Protein AF-Q1II92-F1 (afdb_monomer)

Structure (mmCIF, N/CA/C/O backbone):
data_AF-Q1II92-F1
#
_entry.id   AF-Q1II92-F1
#
loop_
_atom_site.group_PDB
_atom_site.id
_atom_site.type_symbol
_atom_site.label_atom_id
_atom_site.label_alt_id
_atom_site.label_comp_id
_atom_site.label_asym_id
_atom_site.label_entity_id
_atom_site.label_seq_id
_atom_site.pdbx_PDB_ins_code
_atom_site.Cartn_x
_atom_site.Cartn_y
_atom_site.Cartn_z
_atom_site.occupancy
_atom_site.B_iso_or_equiv
_atom_site.auth_seq_id
_atom_site.auth_comp_id
_atom_site.auth_asym_id
_atom_site.auth_atom_id
_atom_site.pdbx_PDB_model_num
ATOM 1 N N . MET A 1 1 ? 17.535 -42.209 -78.674 1.00 42.16 1 MET A N 1
ATOM 2 C CA . MET A 1 1 ? 17.128 -40.981 -77.957 1.00 42.16 1 MET A CA 1
ATOM 3 C C . MET A 1 1 ? 16.482 -41.388 -76.640 1.00 42.16 1 MET A C 1
ATOM 5 O O . MET A 1 1 ? 15.430 -42.007 -76.671 1.00 42.16 1 MET A O 1
ATOM 9 N N . ARG A 1 2 ? 17.143 -41.147 -75.501 1.00 41.34 2 ARG A N 1
ATOM 10 C CA . ARG A 1 2 ? 16.598 -41.382 -74.152 1.00 41.34 2 ARG A CA 1
ATOM 11 C C . ARG A 1 2 ? 16.541 -40.024 -73.452 1.00 41.34 2 ARG A C 1
ATOM 13 O O . ARG A 1 2 ? 17.590 -39.421 -73.258 1.00 41.34 2 ARG A O 1
ATOM 20 N N . PHE A 1 3 ? 15.341 -39.542 -73.135 1.00 47.50 3 PHE A N 1
ATOM 21 C CA . PHE A 1 3 ? 15.140 -38.337 -72.329 1.00 47.50 3 PHE A CA 1
ATOM 22 C C . PHE A 1 3 ? 15.048 -38.737 -70.852 1.00 47.50 3 PHE A C 1
ATOM 24 O O . PHE A 1 3 ? 14.205 -39.547 -70.473 1.00 47.50 3 PHE A O 1
ATOM 31 N N . LEU A 1 4 ? 15.957 -38.195 -70.042 1.00 54.06 4 LEU A N 1
ATOM 32 C CA . LEU A 1 4 ? 15.960 -38.280 -68.583 1.00 54.06 4 LEU A CA 1
ATOM 33 C C . LEU A 1 4 ? 14.997 -37.222 -68.027 1.00 54.06 4 LEU A C 1
ATOM 35 O O . LEU A 1 4 ? 15.184 -36.032 -68.273 1.00 54.06 4 LEU A O 1
ATOM 39 N N . TYR A 1 5 ? 13.983 -37.653 -67.276 1.00 52.09 5 TYR A N 1
ATOM 40 C CA . TYR A 1 5 ? 13.122 -36.770 -66.488 1.00 52.09 5 TYR A CA 1
ATOM 41 C C . TYR A 1 5 ? 13.816 -36.443 -65.160 1.00 52.09 5 TYR A C 1
ATOM 43 O O . TYR A 1 5 ? 14.030 -37.326 -64.332 1.00 52.09 5 TYR A O 1
ATOM 51 N N . GLY A 1 6 ? 14.184 -35.174 -64.971 1.00 56.28 6 GLY A N 1
ATOM 52 C CA . GLY A 1 6 ? 14.685 -34.646 -63.703 1.00 56.28 6 GLY A CA 1
ATOM 53 C C . GLY A 1 6 ? 13.528 -34.297 -62.767 1.00 56.28 6 GLY A C 1
ATOM 54 O O . GLY A 1 6 ? 12.701 -33.447 -63.090 1.00 56.28 6 GLY A O 1
ATOM 55 N N . LEU A 1 7 ? 13.476 -34.959 -61.613 1.00 63.38 7 LEU A N 1
ATOM 56 C CA . LEU A 1 7 ? 12.533 -34.691 -60.529 1.00 63.38 7 LEU A CA 1
ATOM 57 C C . LEU A 1 7 ? 13.026 -33.470 -59.726 1.00 63.38 7 LEU A C 1
ATOM 59 O O . LEU A 1 7 ? 14.025 -33.561 -59.015 1.00 63.38 7 LEU A O 1
ATOM 63 N N . PHE A 1 8 ? 12.350 -32.326 -59.845 1.00 52.97 8 PHE A N 1
ATOM 64 C CA . PHE A 1 8 ? 12.603 -31.150 -59.005 1.00 52.97 8 PHE A CA 1
ATOM 65 C C . PHE A 1 8 ? 11.830 -31.285 -57.684 1.00 52.97 8 PHE A C 1
ATOM 67 O O . PHE A 1 8 ? 10.605 -31.175 -57.658 1.00 52.97 8 PHE A O 1
ATOM 74 N N . LEU A 1 9 ? 12.545 -31.523 -56.583 1.00 57.22 9 LEU A N 1
ATOM 75 C CA . LEU A 1 9 ? 12.009 -31.431 -55.223 1.00 57.22 9 LEU A CA 1
ATOM 76 C C . LEU A 1 9 ? 11.975 -29.958 -54.794 1.00 57.22 9 LEU A C 1
ATOM 78 O O . LEU A 1 9 ? 13.011 -29.359 -54.512 1.00 57.22 9 LEU A O 1
ATOM 82 N N . VAL A 1 10 ? 10.779 -29.374 -54.749 1.00 60.41 10 VAL A N 1
ATOM 83 C CA . VAL A 1 10 ? 10.540 -28.050 -54.162 1.00 60.41 10 VAL A CA 1
ATOM 84 C C . VAL A 1 10 ? 10.410 -28.222 -52.648 1.00 60.41 10 VAL A C 1
ATOM 86 O O . VAL A 1 10 ? 9.391 -28.704 -52.157 1.00 60.41 10 VAL A O 1
ATOM 89 N N . PHE A 1 11 ? 11.447 -27.844 -51.899 1.00 53.75 11 PHE A N 1
ATOM 90 C CA . PHE A 1 11 ? 11.365 -27.713 -50.445 1.00 53.75 11 PHE A CA 1
ATOM 91 C C . PHE A 1 11 ? 10.570 -26.449 -50.103 1.00 53.75 11 PHE A C 1
ATOM 93 O O . PHE A 1 11 ? 11.062 -25.331 -50.241 1.00 53.75 11 PHE A O 1
ATOM 100 N N . VAL A 1 12 ? 9.327 -26.626 -49.656 1.00 59.94 12 VAL A N 1
ATOM 101 C CA . VAL A 1 12 ? 8.532 -25.552 -49.055 1.00 59.94 12 VAL A CA 1
ATOM 102 C C . VAL A 1 12 ? 9.065 -25.330 -47.640 1.00 59.94 12 VAL A C 1
ATOM 104 O O . VAL A 1 12 ? 8.774 -26.101 -46.728 1.00 59.94 12 VAL A O 1
ATOM 107 N N . ALA A 1 13 ? 9.888 -24.297 -47.462 1.00 54.75 13 ALA A N 1
ATOM 108 C CA . ALA A 1 13 ? 10.298 -23.829 -46.144 1.00 54.75 13 ALA A CA 1
ATOM 109 C C . ALA A 1 13 ? 9.082 -23.194 -45.451 1.00 54.75 13 ALA A C 1
ATOM 111 O O . ALA A 1 13 ? 8.699 -22.064 -45.751 1.00 54.75 13 ALA A O 1
ATOM 112 N N . LEU A 1 14 ? 8.438 -23.945 -44.558 1.00 53.59 14 LEU A N 1
ATOM 113 C CA . LEU A 1 14 ? 7.412 -23.408 -43.669 1.00 53.59 14 LEU A CA 1
ATOM 114 C C . LEU A 1 14 ? 8.073 -22.403 -42.709 1.00 53.59 14 LEU A C 1
ATOM 116 O O . LEU A 1 14 ? 9.072 -22.758 -42.077 1.00 53.59 14 LEU A O 1
ATOM 120 N N . PRO A 1 15 ? 7.556 -21.167 -42.580 1.00 54.50 15 PRO A N 1
ATOM 121 C CA . PRO A 1 15 ? 8.061 -20.229 -41.591 1.00 54.50 15 PRO A CA 1
ATOM 122 C C . PRO A 1 15 ? 7.799 -20.807 -40.201 1.00 54.50 15 PRO A C 1
ATOM 124 O O . PRO A 1 15 ? 6.653 -21.015 -39.798 1.00 54.50 15 PRO A O 1
ATOM 127 N N . LEU A 1 16 ? 8.883 -21.093 -39.482 1.00 50.31 16 LEU A N 1
ATOM 128 C CA . LEU A 1 16 ? 8.845 -21.446 -38.074 1.00 50.31 16 LEU A CA 1
ATOM 129 C C . LEU A 1 16 ? 8.330 -20.207 -37.328 1.00 50.31 16 LEU A C 1
ATOM 131 O O . LEU A 1 16 ? 9.070 -19.249 -37.111 1.00 50.31 16 LEU A O 1
ATOM 135 N N . VAL A 1 17 ? 7.038 -20.184 -37.004 1.00 45.56 17 VAL A N 1
ATOM 136 C CA . VAL A 1 17 ? 6.479 -19.183 -36.094 1.00 45.56 17 VAL A CA 1
ATOM 137 C C . VAL A 1 17 ? 7.113 -19.466 -34.739 1.00 45.56 17 VAL A C 1
ATOM 139 O O . VAL A 1 17 ? 6.747 -20.430 -34.069 1.00 45.56 17 VAL A O 1
ATOM 142 N N . ALA A 1 18 ? 8.128 -18.681 -34.377 1.00 43.31 18 ALA A N 1
ATOM 143 C CA . ALA A 1 18 ? 8.714 -18.718 -33.050 1.00 43.31 18 ALA A CA 1
ATOM 144 C C . ALA A 1 18 ? 7.598 -18.381 -32.058 1.00 43.31 18 ALA A C 1
ATOM 146 O O . ALA A 1 18 ? 7.134 -17.244 -31.995 1.00 43.31 18 ALA A O 1
ATOM 147 N N . GLN A 1 19 ? 7.119 -19.390 -31.332 1.00 40.84 19 GLN A N 1
ATOM 148 C CA . GLN A 1 19 ? 6.305 -19.166 -30.150 1.00 40.84 19 GLN A CA 1
ATOM 149 C C . GLN A 1 19 ? 7.190 -18.406 -29.170 1.00 40.84 19 GLN A C 1
ATOM 151 O O . GLN A 1 19 ? 8.128 -18.968 -28.606 1.00 40.84 19 GLN A O 1
ATOM 156 N N . THR A 1 20 ? 6.932 -17.111 -29.014 1.00 43.06 20 THR A N 1
ATOM 157 C CA . THR A 1 20 ? 7.476 -16.312 -27.924 1.00 43.06 20 THR A CA 1
ATOM 158 C C . THR A 1 20 ? 6.892 -16.892 -26.643 1.00 43.06 20 THR A C 1
ATOM 160 O O . THR A 1 20 ? 5.795 -16.540 -26.221 1.00 43.06 20 THR A O 1
ATOM 163 N N . SER A 1 21 ? 7.590 -17.876 -26.078 1.00 46.75 21 SER A N 1
ATOM 164 C CA . SER A 1 21 ? 7.383 -18.320 -24.709 1.00 46.75 21 SER A CA 1
ATOM 165 C C . SER A 1 21 ? 7.529 -17.082 -23.836 1.00 46.75 21 SER A C 1
ATOM 167 O O . SER A 1 21 ? 8.638 -16.572 -23.688 1.00 46.75 21 SER A O 1
ATOM 169 N N . THR A 1 22 ? 6.423 -16.567 -23.308 1.00 62.62 22 THR A N 1
ATOM 170 C CA . THR A 1 22 ? 6.447 -15.518 -22.291 1.00 62.62 22 THR A CA 1
ATOM 171 C C . THR A 1 22 ? 7.158 -16.107 -21.083 1.00 62.62 22 THR A C 1
ATOM 173 O O . THR A 1 22 ? 6.609 -16.988 -20.423 1.00 62.62 22 THR A O 1
ATOM 176 N N . ALA A 1 23 ? 8.415 -15.723 -20.872 1.00 76.56 23 ALA A N 1
ATOM 177 C CA . ALA A 1 23 ? 9.198 -16.225 -19.758 1.00 76.56 23 ALA A CA 1
ATOM 178 C C . ALA A 1 23 ? 8.497 -15.877 -18.443 1.00 76.56 23 ALA A C 1
ATOM 180 O O . ALA A 1 23 ? 7.979 -14.774 -18.269 1.00 76.56 23 ALA A O 1
ATOM 181 N N . ASP A 1 24 ? 8.479 -16.827 -17.516 1.00 89.38 24 ASP A N 1
ATOM 182 C CA . ASP A 1 24 ? 7.844 -16.623 -16.221 1.00 89.38 24 ASP A CA 1
ATOM 183 C C . ASP A 1 24 ? 8.630 -15.602 -15.401 1.00 89.38 24 ASP A C 1
ATOM 185 O O . ASP A 1 24 ? 9.867 -15.600 -15.427 1.00 89.38 24 ASP A O 1
ATOM 189 N N . MET A 1 25 ? 7.920 -14.740 -14.670 1.00 93.38 25 MET A N 1
ATOM 190 C CA . MET A 1 25 ? 8.533 -13.803 -13.733 1.00 93.38 25 MET A CA 1
ATOM 191 C C . MET A 1 25 ? 9.361 -14.583 -12.705 1.00 93.38 25 MET A C 1
ATOM 193 O O . MET A 1 25 ? 8.929 -15.600 -12.185 1.00 93.38 25 MET A O 1
ATOM 197 N N . LEU A 1 26 ? 10.555 -14.095 -12.385 1.00 95.50 26 LEU A N 1
ATOM 198 C CA . LEU A 1 26 ? 11.333 -14.570 -11.243 1.00 95.50 26 LEU A CA 1
ATOM 199 C C . LEU A 1 26 ? 11.083 -13.664 -10.035 1.00 95.50 26 LEU A C 1
ATOM 201 O O . LEU A 1 26 ? 10.740 -14.127 -8.947 1.00 95.50 26 LEU A O 1
ATOM 205 N N . VAL A 1 27 ? 11.274 -12.360 -10.234 1.00 96.19 27 VAL A N 1
ATOM 206 C CA . VAL A 1 27 ? 11.123 -11.349 -9.190 1.00 96.19 27 VAL A CA 1
ATOM 207 C C . VAL A 1 27 ? 10.801 -9.991 -9.803 1.00 96.19 27 VAL A C 1
ATOM 209 O O . VAL A 1 27 ? 11.323 -9.633 -10.858 1.00 96.19 27 VAL A O 1
ATOM 212 N N . ARG A 1 28 ? 9.988 -9.208 -9.104 1.00 95.75 28 ARG A N 1
ATOM 213 C CA . ARG A 1 28 ? 9.752 -7.789 -9.361 1.00 95.75 28 ARG A CA 1
ATOM 214 C C . ARG A 1 28 ? 10.167 -7.002 -8.131 1.00 95.75 28 ARG A C 1
ATOM 216 O O . ARG A 1 28 ? 9.815 -7.371 -7.018 1.00 95.75 28 ARG A O 1
ATOM 223 N N . ILE A 1 29 ? 10.918 -5.926 -8.325 1.00 96.69 29 ILE A N 1
ATOM 224 C CA . ILE A 1 29 ? 11.346 -5.017 -7.263 1.00 96.69 29 ILE A CA 1
ATOM 225 C C . ILE A 1 29 ? 10.938 -3.610 -7.666 1.00 96.69 29 ILE A C 1
ATOM 227 O O . ILE A 1 29 ? 11.284 -3.144 -8.749 1.00 96.69 29 ILE A O 1
ATOM 231 N N . GLU A 1 30 ? 10.241 -2.918 -6.779 1.00 93.75 30 GLU A N 1
ATOM 232 C CA . GLU A 1 30 ? 9.874 -1.519 -6.923 1.00 93.75 30 GLU A CA 1
ATOM 233 C C . GLU A 1 30 ? 10.331 -0.744 -5.691 1.00 93.75 30 GLU A C 1
ATOM 235 O O . GLU A 1 30 ? 10.095 -1.145 -4.550 1.00 93.75 30 GLU A O 1
ATOM 240 N N . ARG A 1 31 ? 10.980 0.395 -5.928 1.00 92.69 31 ARG A N 1
ATOM 241 C CA . ARG A 1 31 ? 11.398 1.320 -4.885 1.00 92.69 31 ARG A CA 1
ATOM 242 C C . ARG A 1 31 ? 10.965 2.736 -5.231 1.00 92.69 31 ARG A C 1
ATOM 244 O O . ARG A 1 31 ? 11.304 3.260 -6.291 1.00 92.69 31 ARG A O 1
ATOM 251 N N . VAL A 1 32 ? 10.260 3.369 -4.306 1.00 85.00 32 VAL A N 1
ATOM 252 C CA . VAL A 1 32 ? 9.829 4.767 -4.384 1.00 85.00 32 VAL A CA 1
ATOM 253 C C . VAL A 1 32 ? 10.557 5.495 -3.275 1.00 85.00 32 VAL A C 1
ATOM 255 O O . VAL A 1 32 ? 10.360 5.122 -2.129 1.00 85.00 32 VAL A O 1
ATOM 258 N N . GLN A 1 33 ? 11.421 6.456 -3.603 1.00 78.94 33 GLN A N 1
ATOM 259 C CA . GLN A 1 33 ? 12.219 7.204 -2.611 1.00 78.94 33 GLN A CA 1
ATOM 260 C C . GLN A 1 33 ? 11.712 8.630 -2.398 1.00 78.94 33 GLN A C 1
ATOM 262 O O . GLN A 1 33 ? 11.994 9.271 -1.386 1.00 78.94 33 GLN A O 1
ATOM 267 N N . SER A 1 34 ? 10.993 9.148 -3.383 1.00 70.75 34 SER A N 1
ATOM 268 C CA . SER A 1 34 ? 10.247 10.387 -3.292 1.00 70.75 34 SER A CA 1
ATOM 269 C C . SER A 1 34 ? 9.074 10.301 -4.258 1.00 70.75 34 SER A C 1
ATOM 271 O O . SER A 1 34 ? 8.957 9.358 -5.045 1.00 70.75 34 SER A O 1
ATOM 273 N N . ALA A 1 35 ? 8.198 11.297 -4.221 1.00 58.47 35 ALA A N 1
ATOM 274 C CA . ALA A 1 35 ? 7.104 11.362 -5.176 1.00 58.47 35 ALA A CA 1
ATOM 275 C C . ALA A 1 35 ? 7.608 11.516 -6.635 1.00 58.47 35 ALA A C 1
ATOM 277 O O . ALA A 1 35 ? 6.939 11.066 -7.561 1.00 58.47 35 ALA A O 1
ATOM 278 N N . GLU A 1 36 ? 8.810 12.076 -6.824 1.00 64.88 36 GLU A N 1
ATOM 279 C CA . GLU A 1 36 ? 9.424 12.340 -8.133 1.00 64.88 36 GLU A CA 1
ATOM 280 C C . GLU A 1 36 ? 10.513 11.328 -8.525 1.00 64.88 36 GLU A C 1
ATOM 282 O O . GLU A 1 36 ? 11.054 11.426 -9.625 1.00 64.88 36 GLU A O 1
ATOM 287 N N . ASP A 1 37 ? 10.871 10.382 -7.652 1.00 76.44 37 ASP A N 1
ATOM 288 C CA . ASP A 1 37 ? 11.911 9.379 -7.910 1.00 76.44 37 ASP A CA 1
ATOM 289 C C . ASP A 1 37 ? 11.404 7.981 -7.552 1.00 76.44 37 ASP A C 1
ATOM 291 O O . ASP A 1 37 ? 11.287 7.597 -6.378 1.00 76.44 37 ASP A O 1
ATOM 295 N N . SER A 1 38 ? 11.097 7.214 -8.598 1.00 87.31 38 SER A N 1
ATOM 296 C CA . SER A 1 38 ? 10.714 5.814 -8.473 1.00 87.31 38 SER A CA 1
ATOM 297 C C . SER A 1 38 ? 11.399 4.953 -9.512 1.00 87.31 38 SER A C 1
ATOM 299 O O . SER A 1 38 ? 11.591 5.348 -10.662 1.00 87.31 38 SER A O 1
ATOM 301 N N . ARG A 1 39 ? 11.755 3.744 -9.096 1.00 95.12 39 ARG A N 1
ATOM 302 C CA . ARG A 1 39 ? 12.504 2.782 -9.892 1.00 95.12 39 ARG A CA 1
ATOM 303 C C . ARG A 1 39 ? 11.846 1.424 -9.744 1.00 95.12 39 ARG A C 1
ATOM 305 O O . ARG A 1 39 ? 11.539 1.027 -8.621 1.00 95.12 39 ARG A O 1
ATOM 312 N N . CYS A 1 40 ? 11.673 0.703 -10.839 1.00 96.44 40 CYS A N 1
ATOM 313 C CA . CYS A 1 40 ? 11.252 -0.688 -10.781 1.00 96.44 40 CYS A CA 1
ATOM 314 C C . CYS A 1 40 ? 12.044 -1.547 -11.762 1.00 96.44 40 CYS A C 1
ATOM 316 O O . CYS A 1 40 ? 12.586 -1.048 -12.748 1.00 96.44 40 CYS A O 1
ATOM 318 N N . ILE A 1 41 ? 12.118 -2.839 -11.464 1.00 97.62 41 ILE A N 1
ATOM 319 C CA . ILE A 1 41 ? 12.622 -3.867 -12.367 1.00 97.62 41 ILE A CA 1
ATOM 320 C C . ILE A 1 41 ? 11.804 -5.138 -12.182 1.00 97.62 41 ILE A C 1
ATOM 322 O O . ILE A 1 41 ? 11.511 -5.533 -11.055 1.00 97.62 41 ILE A O 1
ATOM 326 N N . VAL A 1 42 ? 11.473 -5.795 -13.284 1.00 96.56 42 VAL A N 1
ATOM 327 C CA . VAL A 1 42 ? 11.010 -7.179 -13.310 1.00 96.56 42 VAL A CA 1
ATOM 328 C C . VAL A 1 42 ? 12.058 -8.016 -14.031 1.00 96.56 42 VAL A C 1
ATOM 330 O O . VAL A 1 42 ? 12.536 -7.646 -15.103 1.00 96.56 42 VAL A O 1
ATOM 333 N N . VAL A 1 43 ? 12.458 -9.116 -13.404 1.00 96.94 43 VAL A N 1
ATOM 334 C CA . VAL A 1 43 ? 13.408 -10.092 -13.942 1.00 96.94 43 VAL A CA 1
ATOM 335 C C . VAL A 1 43 ? 12.658 -11.384 -14.189 1.00 96.94 43 VAL A C 1
ATOM 337 O O . VAL A 1 43 ? 11.906 -11.840 -13.324 1.00 96.94 43 VAL A O 1
ATOM 340 N N . TYR A 1 44 ? 12.894 -11.988 -15.343 1.00 95.75 44 TYR A N 1
ATOM 341 C CA . TYR A 1 44 ? 12.284 -13.240 -15.755 1.00 95.75 44 TYR A CA 1
ATOM 342 C C . TYR A 1 44 ? 13.239 -14.423 -15.555 1.00 95.75 44 TYR A C 1
ATOM 344 O O . TYR A 1 44 ? 14.458 -14.281 -15.414 1.00 95.75 44 TYR A O 1
ATOM 352 N N . SER A 1 45 ? 12.666 -15.622 -15.533 1.00 94.94 45 SER A N 1
ATOM 353 C CA . SER A 1 45 ? 13.363 -16.900 -15.343 1.00 94.94 45 SER A CA 1
ATOM 354 C C . SER A 1 45 ? 14.437 -17.186 -16.404 1.00 94.94 45 SER A C 1
ATOM 356 O O . SER A 1 45 ? 15.411 -17.894 -16.122 1.00 94.94 45 SER A O 1
ATOM 358 N N . ASP A 1 46 ? 14.316 -16.587 -17.587 1.00 94.19 46 ASP A N 1
ATOM 359 C CA . ASP A 1 46 ? 15.263 -16.683 -18.698 1.00 94.19 46 ASP A CA 1
ATOM 360 C C . ASP A 1 46 ? 16.365 -15.607 -18.667 1.00 94.19 46 ASP A C 1
ATOM 362 O O . ASP A 1 46 ? 17.115 -15.485 -19.633 1.00 94.19 46 ASP A O 1
ATOM 366 N N . SER A 1 47 ? 16.490 -14.850 -17.568 1.00 95.88 47 SER A N 1
ATOM 367 C CA . SER A 1 47 ? 17.405 -13.710 -17.369 1.00 95.88 47 SER A CA 1
ATOM 368 C C . SER A 1 47 ? 17.089 -12.441 -18.163 1.00 95.88 47 SER A C 1
ATOM 370 O O . SER A 1 47 ? 17.823 -11.453 -18.040 1.00 95.88 47 SER A O 1
ATOM 372 N N . SER A 1 48 ? 16.002 -12.417 -18.938 1.00 95.44 48 SER A N 1
ATOM 373 C CA . SER A 1 48 ? 15.491 -11.162 -19.482 1.00 95.44 48 SER A CA 1
ATOM 374 C C . SER A 1 48 ? 14.959 -10.260 -18.361 1.00 95.44 48 SER A C 1
ATOM 376 O O . SER A 1 48 ? 14.629 -10.718 -17.261 1.00 95.44 48 SER A O 1
ATOM 378 N N . TYR A 1 49 ? 14.924 -8.953 -18.606 1.00 96.06 49 TYR A N 1
ATOM 379 C CA . TYR A 1 49 ? 14.363 -7.988 -17.667 1.00 96.06 49 TYR A CA 1
ATOM 380 C C . TYR A 1 49 ? 13.711 -6.810 -18.383 1.00 96.06 49 TYR A C 1
ATOM 382 O O . TYR A 1 49 ? 14.086 -6.449 -19.502 1.00 96.06 49 TYR A O 1
ATOM 390 N N . HIS A 1 50 ? 12.784 -6.182 -17.668 1.00 95.06 50 HIS A N 1
ATOM 391 C CA . HIS A 1 50 ? 12.208 -4.884 -17.984 1.00 95.06 50 HIS A CA 1
ATOM 392 C C . HIS A 1 50 ? 12.389 -3.976 -16.766 1.00 95.06 50 HIS A C 1
ATOM 394 O O . HIS A 1 50 ? 12.100 -4.378 -15.639 1.00 95.06 50 HIS A O 1
ATOM 400 N N . ALA A 1 51 ? 12.906 -2.769 -16.968 1.00 97.00 51 ALA A N 1
ATOM 401 C CA . ALA A 1 51 ? 13.164 -1.810 -15.905 1.00 97.00 51 ALA A CA 1
ATOM 402 C C . ALA A 1 51 ? 12.669 -0.419 -16.279 1.00 97.00 51 ALA A C 1
ATOM 404 O O . ALA A 1 51 ? 12.814 0.030 -17.416 1.00 97.00 51 ALA A O 1
ATOM 405 N N . GLU A 1 52 ? 12.180 0.307 -15.283 1.00 96.31 52 GLU A N 1
ATOM 406 C CA . GLU A 1 52 ? 11.736 1.683 -15.441 1.00 96.31 52 GLU A CA 1
ATOM 407 C C . GLU A 1 52 ? 12.391 2.583 -14.408 1.00 96.31 52 GLU A C 1
ATOM 409 O O . GLU A 1 52 ? 12.564 2.232 -13.235 1.00 96.31 52 GLU A O 1
ATOM 414 N N . ARG A 1 53 ? 12.727 3.792 -14.849 1.00 95.75 53 ARG A N 1
ATOM 415 C CA . ARG A 1 53 ? 13.186 4.868 -13.983 1.00 95.75 53 ARG A CA 1
ATOM 416 C C . ARG A 1 53 ? 12.359 6.112 -14.244 1.00 95.75 53 ARG A C 1
ATOM 418 O O . ARG A 1 53 ? 12.445 6.704 -15.320 1.00 95.75 53 ARG A O 1
ATOM 425 N N . THR A 1 54 ? 11.614 6.532 -13.235 1.00 88.00 54 THR A N 1
ATOM 426 C CA . THR A 1 54 ? 10.877 7.791 -13.237 1.00 88.00 54 THR A CA 1
ATOM 427 C C . THR A 1 54 ? 11.698 8.857 -12.530 1.00 88.00 54 THR A C 1
ATOM 429 O O . THR A 1 54 ? 12.178 8.640 -11.419 1.00 88.00 54 THR A O 1
ATOM 432 N N . HIS A 1 55 ? 11.862 10.004 -13.184 1.00 84.44 55 HIS A N 1
ATOM 433 C CA . HIS A 1 55 ? 12.417 11.211 -12.585 1.00 84.44 55 HIS A CA 1
ATOM 434 C C . HIS A 1 55 ? 11.551 12.413 -12.978 1.00 84.44 55 HIS A C 1
ATOM 436 O O . HIS A 1 55 ? 11.479 12.778 -14.157 1.00 84.44 55 HIS A O 1
ATOM 442 N N . GLY A 1 56 ? 10.858 13.001 -12.002 1.00 78.38 56 GLY A N 1
ATOM 443 C CA . GLY A 1 56 ? 9.822 14.005 -12.243 1.00 78.38 56 GLY A CA 1
ATOM 444 C C . GLY A 1 56 ? 8.692 13.436 -13.107 1.00 78.38 56 GLY A C 1
ATOM 445 O O . GLY A 1 56 ? 8.121 12.395 -12.796 1.00 78.38 56 GLY A O 1
ATOM 446 N N . SER A 1 57 ? 8.387 14.093 -14.229 1.00 74.12 57 SER A N 1
ATOM 447 C CA . SER A 1 57 ? 7.347 13.658 -15.178 1.00 74.12 57 SER A CA 1
ATOM 448 C C . SER A 1 57 ? 7.833 12.681 -16.255 1.00 74.12 57 SER A C 1
ATOM 450 O O . SER A 1 57 ? 7.037 12.217 -17.073 1.00 74.12 57 SER A O 1
ATOM 452 N N . LYS A 1 58 ? 9.134 12.370 -16.297 1.00 82.88 58 LYS A N 1
ATOM 453 C CA . LYS A 1 58 ? 9.730 11.530 -17.340 1.00 82.88 58 LYS A CA 1
ATOM 454 C C . LYS A 1 58 ? 9.953 10.114 -16.826 1.00 82.88 58 LYS A C 1
ATOM 456 O O . LYS A 1 58 ? 10.570 9.934 -15.780 1.00 82.88 58 LYS A O 1
ATOM 461 N N . THR A 1 59 ? 9.533 9.123 -17.610 1.00 90.62 59 THR A N 1
ATOM 462 C CA . THR A 1 59 ? 9.865 7.712 -17.371 1.00 90.62 59 THR A CA 1
ATOM 463 C C . THR A 1 59 ? 10.732 7.185 -18.506 1.00 90.62 59 THR A C 1
ATOM 465 O O . THR A 1 59 ? 10.381 7.289 -19.683 1.00 90.62 59 THR A O 1
ATOM 468 N N . ASP A 1 60 ? 11.896 6.662 -18.144 1.00 95.12 60 ASP A N 1
ATOM 469 C CA . ASP A 1 60 ? 12.815 5.989 -19.049 1.00 95.12 60 ASP A CA 1
ATOM 470 C C . ASP A 1 60 ? 12.656 4.474 -18.862 1.00 95.12 60 ASP A C 1
ATOM 472 O O . ASP A 1 60 ? 12.726 3.984 -17.736 1.00 95.12 60 ASP A O 1
ATOM 476 N N . VAL A 1 61 ? 12.424 3.759 -19.965 1.00 95.62 61 VAL A N 1
ATOM 477 C CA . VAL A 1 61 ? 12.217 2.304 -19.997 1.00 95.62 61 VAL A CA 1
ATOM 478 C C . VAL A 1 61 ? 13.467 1.631 -20.552 1.00 95.62 61 VAL A C 1
ATOM 480 O O . VAL A 1 61 ? 14.082 2.139 -21.496 1.00 95.62 61 VAL A O 1
ATOM 483 N N . PHE A 1 62 ? 13.842 0.495 -19.979 1.00 97.00 62 PHE A N 1
ATOM 484 C CA . PHE A 1 62 ? 15.010 -0.292 -20.348 1.00 97.00 62 PHE A CA 1
ATOM 485 C C . PHE A 1 62 ? 14.640 -1.767 -20.414 1.00 97.00 62 PHE A C 1
ATOM 487 O O . PHE A 1 62 ? 13.939 -2.273 -19.542 1.00 97.00 62 PHE A O 1
ATOM 494 N N . GLU A 1 63 ? 15.137 -2.458 -21.431 1.00 94.62 63 GLU A N 1
ATOM 495 C CA . GLU A 1 63 ? 14.905 -3.889 -21.614 1.00 94.62 63 GLU A CA 1
ATOM 496 C C . GLU A 1 63 ? 16.199 -4.557 -22.061 1.00 94.62 63 GLU A C 1
ATOM 498 O O . GLU A 1 63 ? 17.038 -3.953 -22.738 1.00 94.62 63 GLU A O 1
ATOM 503 N N . GLY A 1 64 ? 16.373 -5.818 -21.685 1.00 94.00 64 GLY A N 1
ATOM 504 C CA . GLY A 1 64 ? 17.516 -6.598 -22.129 1.00 94.00 64 GLY A CA 1
ATOM 505 C C . GLY A 1 64 ? 17.654 -7.911 -21.385 1.00 94.00 64 GLY A C 1
ATOM 506 O O . GLY A 1 64 ? 16.693 -8.447 -20.843 1.00 94.00 64 GLY A O 1
ATOM 507 N N . THR A 1 65 ? 18.884 -8.414 -21.348 1.00 95.94 65 THR A N 1
ATOM 508 C CA . THR A 1 65 ? 19.240 -9.667 -20.679 1.00 95.94 65 THR A CA 1
ATOM 509 C C . THR A 1 65 ? 20.355 -9.406 -19.677 1.00 95.94 65 THR A C 1
ATOM 511 O O . THR A 1 65 ? 21.323 -8.695 -19.972 1.00 95.94 65 THR A O 1
ATOM 514 N N . LEU A 1 66 ? 20.213 -9.949 -18.472 1.00 95.94 66 LEU A N 1
ATOM 515 C CA . LEU A 1 66 ? 21.249 -9.917 -17.451 1.00 95.94 66 LEU A CA 1
ATOM 516 C C . LEU A 1 66 ? 22.301 -10.981 -17.771 1.00 95.94 66 LEU A C 1
ATOM 518 O O . LEU A 1 66 ? 21.976 -12.139 -18.018 1.00 95.94 66 LEU A O 1
ATOM 522 N N . ASP A 1 67 ? 23.578 -10.607 -17.735 1.00 96.12 67 ASP A N 1
ATOM 523 C CA . ASP A 1 67 ? 24.650 -11.603 -17.768 1.00 96.12 67 ASP A CA 1
ATOM 524 C C . ASP A 1 67 ? 24.611 -12.496 -16.517 1.00 96.12 67 ASP A C 1
ATOM 526 O O . ASP A 1 67 ? 23.995 -12.165 -15.501 1.00 96.12 67 ASP A O 1
ATOM 530 N N . SER A 1 68 ? 25.308 -13.633 -16.566 1.00 96.50 68 SER A N 1
ATOM 531 C CA . SER A 1 68 ? 25.312 -14.596 -15.460 1.00 96.50 68 SER A CA 1
ATOM 532 C C . SER A 1 68 ? 25.779 -13.994 -14.130 1.00 96.50 68 SER A C 1
ATOM 534 O O . SER A 1 68 ? 25.320 -14.449 -13.083 1.00 96.50 68 SER A O 1
ATOM 536 N N . ALA A 1 69 ? 26.672 -12.998 -14.147 1.00 95.88 69 ALA A N 1
ATOM 537 C CA . ALA A 1 69 ? 27.188 -12.373 -12.932 1.00 95.88 69 ALA A CA 1
ATOM 538 C C . ALA A 1 69 ? 26.135 -11.484 -12.255 1.00 95.88 69 ALA A C 1
ATOM 540 O O . ALA A 1 69 ? 26.115 -11.382 -11.031 1.00 95.88 6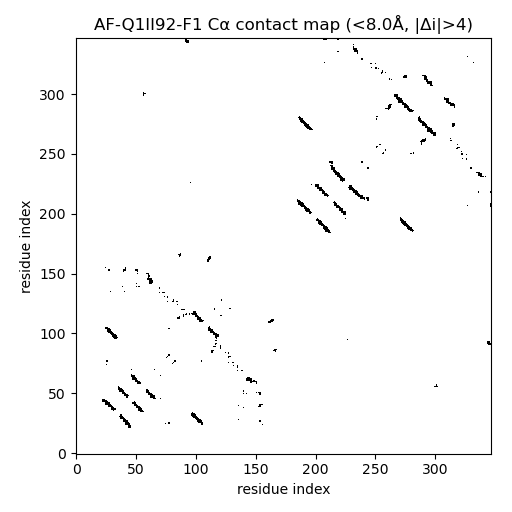9 ALA A O 1
ATOM 541 N N . ARG A 1 70 ? 25.233 -10.876 -13.035 1.00 95.56 70 ARG A N 1
ATOM 542 C CA . ARG A 1 70 ? 24.093 -10.105 -12.525 1.00 95.56 70 ARG A CA 1
ATOM 543 C C . ARG A 1 70 ? 22.857 -10.961 -12.271 1.00 95.56 70 ARG A C 1
ATOM 545 O O . ARG A 1 70 ? 22.117 -10.663 -11.342 1.00 95.56 70 ARG A O 1
ATOM 552 N N . TYR A 1 71 ? 22.627 -12.018 -13.043 1.00 97.56 71 TYR A N 1
ATOM 553 C CA . TYR A 1 71 ? 21.438 -12.860 -12.897 1.00 97.56 71 TYR A CA 1
ATOM 554 C C . TYR A 1 71 ? 21.533 -13.852 -11.728 1.00 97.56 71 TYR A C 1
ATOM 556 O O . TYR A 1 71 ? 20.565 -14.021 -10.986 1.00 97.56 71 TYR A O 1
ATOM 564 N N . ALA A 1 72 ? 22.690 -14.491 -11.520 1.00 97.31 72 ALA A N 1
ATOM 565 C CA . ALA A 1 72 ? 22.837 -15.499 -10.466 1.00 97.31 72 ALA A CA 1
ATOM 566 C C . ALA A 1 72 ? 22.527 -14.960 -9.051 1.00 97.31 72 ALA A C 1
ATOM 568 O O . ALA A 1 72 ? 21.730 -15.594 -8.359 1.00 97.31 72 ALA A O 1
ATOM 569 N N . PRO A 1 73 ? 23.021 -13.771 -8.635 1.00 96.75 73 PRO A N 1
ATOM 570 C CA . PRO A 1 73 ? 22.726 -13.243 -7.305 1.00 96.75 73 PRO A CA 1
ATOM 571 C C . PRO A 1 73 ? 21.230 -13.069 -7.040 1.00 96.75 73 PRO A C 1
ATOM 573 O O . PRO A 1 73 ? 20.743 -13.466 -5.985 1.00 96.75 73 PRO A O 1
ATOM 576 N N . ILE A 1 74 ? 20.478 -12.508 -7.992 1.00 97.12 74 ILE A N 1
ATOM 577 C CA . ILE A 1 74 ? 19.046 -12.271 -7.786 1.00 97.12 74 ILE A CA 1
ATOM 578 C C . ILE A 1 74 ? 18.243 -13.574 -7.784 1.00 97.12 74 ILE A C 1
ATOM 580 O O . ILE A 1 74 ? 17.307 -13.720 -6.998 1.00 97.12 74 ILE A O 1
ATOM 584 N N . LYS A 1 75 ? 18.656 -14.555 -8.593 1.00 97.31 75 LYS A N 1
ATOM 585 C CA . LYS A 1 75 ? 18.084 -15.902 -8.581 1.00 97.31 75 LYS A CA 1
ATOM 586 C C . LYS A 1 75 ? 18.291 -16.599 -7.236 1.00 97.31 75 LYS A C 1
ATOM 588 O O . LYS A 1 75 ? 17.338 -17.159 -6.694 1.00 97.31 75 LYS A O 1
ATOM 593 N N . ASP A 1 76 ? 19.489 -16.509 -6.665 1.00 96.56 76 ASP A N 1
ATOM 594 C CA . ASP A 1 76 ? 19.803 -17.105 -5.363 1.00 96.56 76 ASP A CA 1
ATOM 595 C C . ASP A 1 76 ? 19.048 -16.404 -4.221 1.00 96.56 76 ASP A C 1
ATOM 597 O O . ASP A 1 76 ? 18.475 -17.063 -3.345 1.00 96.56 76 ASP A O 1
ATOM 601 N N . LEU A 1 77 ? 18.964 -15.068 -4.263 1.00 95.38 77 LEU A N 1
ATOM 602 C CA . LEU A 1 77 ? 18.191 -14.267 -3.306 1.00 95.38 77 LEU A CA 1
ATOM 603 C C . LEU A 1 77 ? 16.700 -14.622 -3.338 1.00 95.38 77 LEU A C 1
ATOM 605 O O . LEU A 1 77 ? 16.086 -14.820 -2.283 1.00 95.38 77 LEU A O 1
ATOM 609 N N . ALA A 1 78 ? 16.134 -14.757 -4.541 1.00 94.31 78 ALA A N 1
ATOM 610 C CA . ALA A 1 78 ? 14.755 -15.177 -4.748 1.00 94.31 78 ALA A CA 1
ATOM 611 C C . ALA A 1 78 ? 14.503 -16.601 -4.233 1.00 94.31 78 ALA A C 1
ATOM 613 O O . ALA A 1 78 ? 13.451 -16.847 -3.641 1.00 94.31 78 ALA A O 1
ATOM 614 N N . ALA A 1 79 ? 15.446 -17.530 -4.416 1.00 94.12 79 ALA A N 1
ATOM 615 C CA . ALA A 1 79 ? 15.293 -18.930 -4.024 1.00 94.12 79 ALA A CA 1
ATOM 616 C C . ALA A 1 79 ? 15.444 -19.185 -2.511 1.00 94.12 79 ALA A C 1
ATOM 618 O O . ALA A 1 79 ? 14.845 -20.144 -2.005 1.00 94.12 79 ALA A O 1
ATOM 619 N N . GLY A 1 80 ? 16.229 -18.359 -1.808 1.00 92.94 80 GLY A N 1
ATOM 620 C CA . GLY A 1 80 ? 16.591 -18.553 -0.401 1.00 92.94 80 GLY A CA 1
ATOM 621 C C . GLY A 1 80 ? 16.170 -17.394 0.512 1.00 92.94 80 GLY A C 1
ATOM 622 O O . GLY A 1 80 ? 15.059 -17.443 1.042 1.00 92.94 80 GLY A O 1
ATOM 623 N N . PRO A 1 81 ? 17.025 -16.375 0.736 1.00 91.75 81 PRO A N 1
ATOM 624 C CA . PRO A 1 81 ? 16.822 -15.324 1.743 1.00 91.75 81 PRO A CA 1
ATOM 625 C C . PRO A 1 81 ? 15.438 -14.667 1.747 1.00 91.75 81 PRO A C 1
ATOM 627 O O . PRO A 1 81 ? 14.859 -14.480 2.816 1.00 91.75 81 PRO A O 1
ATOM 630 N N . LEU A 1 82 ? 14.862 -14.380 0.575 1.00 91.31 82 LEU A N 1
ATOM 631 C CA . LEU A 1 82 ? 13.549 -13.734 0.494 1.00 91.31 82 LEU A CA 1
ATOM 632 C C . LEU A 1 82 ? 12.397 -14.619 0.995 1.00 91.31 82 LEU A C 1
ATOM 634 O O . LEU A 1 82 ? 11.398 -14.087 1.468 1.00 91.31 82 LEU A O 1
ATOM 638 N N . LYS A 1 83 ? 12.530 -15.954 0.994 1.00 90.56 83 LYS A N 1
ATOM 639 C CA . LYS A 1 83 ? 11.508 -16.850 1.576 1.00 90.56 83 LYS A CA 1
ATOM 640 C C . LYS A 1 83 ? 11.341 -16.672 3.085 1.00 90.56 83 LYS A C 1
ATOM 642 O O . LYS A 1 83 ? 10.292 -17.004 3.623 1.00 90.56 83 LYS A O 1
ATOM 647 N N . GLN A 1 84 ? 12.374 -16.183 3.772 1.00 86.88 84 GLN A N 1
ATOM 648 C CA . GLN A 1 84 ? 12.353 -15.986 5.225 1.00 86.88 84 GLN A CA 1
ATOM 649 C C . GLN A 1 84 ? 11.702 -14.661 5.629 1.00 86.88 84 GLN A C 1
ATOM 651 O O . GLN A 1 84 ? 11.389 -14.462 6.800 1.00 86.88 84 GLN A O 1
ATOM 656 N N . VAL A 1 85 ? 11.493 -13.755 4.672 1.00 84.88 85 VAL A N 1
ATOM 657 C CA . VAL A 1 85 ? 10.820 -12.482 4.915 1.00 84.88 85 VAL A CA 1
ATOM 658 C C . VAL A 1 85 ? 9.314 -12.736 4.875 1.00 84.88 85 VAL A C 1
ATOM 660 O O . VAL A 1 85 ? 8.674 -12.645 3.827 1.00 84.88 85 VAL A O 1
ATOM 663 N N . GLN A 1 86 ? 8.758 -13.125 6.021 1.00 72.75 86 GLN A N 1
ATOM 664 C CA . GLN A 1 86 ? 7.314 -13.224 6.204 1.00 72.75 86 GLN A CA 1
ATOM 665 C C . GLN A 1 86 ? 6.755 -11.887 6.689 1.00 72.75 86 GLN A C 1
ATOM 667 O O . GLN A 1 86 ? 7.383 -11.180 7.481 1.00 72.75 86 GLN A O 1
ATOM 672 N N . HIS A 1 87 ? 5.583 -11.542 6.163 1.00 59.84 87 HIS A N 1
ATOM 673 C CA . HIS A 1 87 ? 4.870 -10.280 6.358 1.00 59.84 87 HIS A CA 1
ATOM 674 C C . HIS A 1 87 ? 4.258 -10.174 7.767 1.00 59.84 87 HIS A C 1
ATOM 676 O O . HIS A 1 87 ? 3.068 -9.933 7.905 1.00 59.84 87 HIS A O 1
ATOM 682 N N . GLU A 1 88 ? 5.031 -10.413 8.826 1.00 48.09 88 GLU A N 1
ATOM 683 C CA . GLU A 1 88 ? 4.485 -10.428 10.191 1.00 48.09 88 GLU A CA 1
ATOM 684 C C . GLU A 1 88 ? 4.629 -9.091 10.927 1.00 48.09 88 GLU A C 1
ATOM 686 O O . GLU A 1 88 ? 3.983 -8.904 11.948 1.00 48.09 88 GLU A O 1
ATOM 691 N N . HIS A 1 89 ? 5.378 -8.107 10.417 1.00 43.16 89 HIS A N 1
ATOM 692 C CA . HIS A 1 89 ? 5.587 -6.849 11.149 1.00 43.16 89 HIS A CA 1
ATOM 693 C C . HIS A 1 89 ? 5.765 -5.622 10.244 1.00 43.16 89 HIS A C 1
ATOM 695 O O . HIS A 1 89 ? 6.801 -4.960 10.286 1.00 43.16 89 HIS A O 1
ATOM 701 N N . ILE A 1 90 ? 4.752 -5.272 9.447 1.00 46.59 90 ILE A N 1
ATOM 702 C CA . ILE A 1 90 ? 4.660 -3.904 8.917 1.00 46.59 90 ILE A CA 1
ATOM 703 C C . ILE A 1 90 ? 3.796 -3.110 9.888 1.00 46.59 90 ILE A C 1
ATOM 705 O O . ILE A 1 90 ? 2.571 -3.143 9.807 1.00 46.59 90 ILE A O 1
ATOM 709 N N . SER A 1 91 ? 4.427 -2.413 10.832 1.00 42.16 91 SER A N 1
ATOM 710 C CA . SER A 1 91 ? 3.716 -1.373 11.577 1.00 42.16 91 SER A CA 1
ATOM 711 C C . SER A 1 91 ? 3.209 -0.335 10.580 1.00 42.16 91 SER A C 1
ATOM 713 O O . SER A 1 91 ? 3.962 0.072 9.692 1.00 42.16 91 SER A O 1
ATOM 715 N N . ALA A 1 92 ? 1.953 0.086 10.722 1.00 40.62 92 ALA A N 1
ATOM 716 C CA . ALA A 1 92 ? 1.313 1.133 9.931 1.00 40.62 92 ALA A CA 1
ATOM 717 C C . ALA A 1 92 ? 1.908 2.521 10.256 1.00 40.62 92 ALA A C 1
ATOM 719 O O . ALA A 1 92 ? 1.185 3.472 10.572 1.00 40.62 92 ALA A O 1
ATOM 720 N N . ARG A 1 93 ? 3.247 2.633 10.228 1.00 42.81 93 ARG A N 1
ATOM 721 C CA . ARG A 1 93 ? 3.943 3.842 10.641 1.00 42.81 93 ARG A CA 1
ATOM 722 C C . ARG A 1 93 ? 3.675 4.963 9.669 1.00 42.81 93 ARG A C 1
ATOM 724 O O . ARG A 1 93 ? 3.716 4.771 8.453 1.00 42.81 93 ARG A O 1
ATOM 731 N N . TYR A 1 94 ? 3.472 6.151 10.221 1.00 38.41 94 TYR A N 1
ATOM 732 C CA . TYR A 1 94 ? 3.563 7.384 9.462 1.00 38.41 94 TYR A CA 1
ATOM 733 C C . TYR A 1 94 ? 4.933 7.465 8.768 1.00 38.41 94 TYR A C 1
ATOM 735 O O . TYR A 1 94 ? 5.973 7.156 9.352 1.00 38.41 94 TYR A O 1
ATOM 743 N N . VAL A 1 95 ? 4.920 7.808 7.483 1.00 47.72 95 VAL A N 1
ATOM 744 C CA . VAL A 1 95 ? 6.092 7.758 6.612 1.00 47.72 95 VAL A CA 1
ATOM 745 C C . VAL A 1 95 ? 6.620 9.182 6.436 1.00 47.72 95 VAL A C 1
ATOM 747 O O . VAL A 1 95 ? 6.160 9.902 5.556 1.00 47.72 95 VAL A O 1
ATOM 750 N N . ASP A 1 96 ? 7.597 9.585 7.256 1.00 42.09 96 ASP A N 1
ATOM 751 C CA . ASP A 1 96 ? 8.248 10.911 7.156 1.00 42.09 96 ASP A CA 1
ATOM 752 C C . ASP A 1 96 ? 8.930 11.134 5.791 1.00 42.09 96 ASP A C 1
ATOM 754 O O . ASP A 1 96 ? 9.088 12.259 5.321 1.00 42.09 96 ASP A O 1
ATOM 758 N N . SER A 1 97 ? 9.337 10.047 5.130 1.00 52.00 97 SER A N 1
ATOM 759 C CA . SER A 1 97 ? 9.878 10.041 3.772 1.00 52.00 97 SER A CA 1
ATOM 760 C C . SER A 1 97 ? 9.517 8.717 3.099 1.00 52.00 97 SER A C 1
ATOM 762 O O . SER A 1 97 ? 9.862 7.661 3.645 1.00 52.00 97 SER A O 1
ATOM 764 N N . PRO A 1 98 ? 8.807 8.730 1.952 1.00 64.50 98 PRO A N 1
ATOM 765 C CA . PRO A 1 98 ? 8.429 7.502 1.271 1.00 64.50 98 PRO A CA 1
ATOM 766 C C . PRO A 1 98 ? 9.682 6.841 0.704 1.00 64.50 98 PRO A C 1
ATOM 768 O O . PRO A 1 98 ? 10.134 7.219 -0.362 1.00 64.50 98 PRO A O 1
ATOM 771 N N . ASP A 1 99 ? 10.241 5.867 1.426 1.00 77.44 99 ASP A N 1
ATOM 772 C CA . ASP A 1 99 ? 11.178 4.860 0.903 1.00 77.44 99 ASP A CA 1
ATOM 773 C C . ASP A 1 99 ? 10.440 3.520 0.837 1.00 77.44 99 ASP A C 1
ATOM 775 O O . ASP A 1 99 ? 10.794 2.554 1.522 1.00 77.44 99 ASP A O 1
ATOM 779 N N . LEU A 1 100 ? 9.345 3.520 0.072 1.00 81.19 100 LEU A N 1
ATOM 780 C CA . LEU A 1 100 ? 8.511 2.345 -0.120 1.00 81.19 100 LEU A CA 1
ATOM 781 C C . LEU A 1 100 ? 9.292 1.331 -0.947 1.00 81.19 100 LEU A C 1
ATOM 783 O O . LEU A 1 100 ? 9.790 1.648 -2.027 1.00 81.19 100 LEU A O 1
ATOM 787 N N . LEU A 1 101 ? 9.371 0.109 -0.434 1.00 88.44 101 LEU A N 1
ATOM 788 C CA . LEU A 1 101 ? 9.969 -1.032 -1.111 1.00 88.44 101 LEU A CA 1
ATOM 789 C C . LEU A 1 101 ? 8.901 -2.105 -1.283 1.00 88.44 101 LEU A C 1
ATOM 791 O O . LEU A 1 101 ? 8.271 -2.511 -0.308 1.00 88.44 101 LEU A O 1
ATOM 795 N N . LEU A 1 102 ? 8.717 -2.569 -2.509 1.00 88.62 102 LEU A N 1
ATOM 796 C CA . LEU A 1 102 ? 7.847 -3.683 -2.850 1.00 88.62 102 LEU A CA 1
ATOM 797 C C . LEU A 1 102 ? 8.675 -4.719 -3.606 1.00 88.62 102 LEU A C 1
ATOM 799 O O . LEU A 1 102 ? 9.416 -4.375 -4.524 1.00 88.62 102 LEU A O 1
ATOM 803 N N . ILE A 1 103 ? 8.581 -5.977 -3.189 1.00 92.75 103 ILE A N 1
ATOM 804 C CA . ILE A 1 103 ? 9.227 -7.111 -3.839 1.00 92.75 103 ILE A CA 1
ATOM 805 C C . ILE A 1 103 ? 8.175 -8.201 -4.037 1.00 92.75 103 ILE A C 1
ATOM 807 O O . ILE A 1 103 ? 7.654 -8.729 -3.058 1.00 92.75 103 ILE A O 1
ATOM 811 N N . ASP A 1 104 ? 7.888 -8.553 -5.285 1.00 90.81 104 ASP A N 1
ATOM 812 C CA . ASP A 1 104 ? 7.072 -9.718 -5.625 1.00 90.81 104 ASP A CA 1
ATOM 813 C C . ASP A 1 104 ? 8.006 -10.837 -6.086 1.00 90.81 104 ASP A C 1
ATOM 815 O O . ASP A 1 104 ? 8.845 -10.618 -6.960 1.00 90.81 104 ASP A O 1
ATOM 819 N N . VAL A 1 105 ? 7.884 -12.035 -5.521 1.00 93.06 105 VAL A N 1
ATOM 820 C CA . VAL A 1 105 ? 8.693 -13.190 -5.930 1.00 93.06 105 VAL A CA 1
ATOM 821 C C . VAL A 1 105 ? 7.791 -14.322 -6.384 1.00 93.06 105 VAL A C 1
ATOM 823 O O . VAL A 1 105 ? 6.892 -14.725 -5.647 1.00 93.06 105 VAL A O 1
ATOM 826 N N . ASP A 1 106 ? 8.055 -14.856 -7.573 1.00 92.31 106 ASP A N 1
ATOM 827 C CA . ASP A 1 106 ? 7.328 -16.014 -8.084 1.00 92.31 106 ASP A CA 1
ATOM 828 C C . ASP A 1 106 ? 7.762 -17.287 -7.333 1.00 92.31 106 ASP A C 1
ATOM 830 O O . ASP A 1 106 ? 8.949 -17.518 -7.048 1.00 92.31 106 ASP A O 1
ATOM 834 N N . ARG A 1 107 ? 6.780 -18.100 -6.947 1.00 90.88 107 ARG A N 1
ATOM 835 C CA . ARG A 1 107 ? 6.952 -19.372 -6.233 1.00 90.88 107 ARG A CA 1
ATOM 836 C C . ARG A 1 107 ? 6.347 -20.548 -7.003 1.00 90.88 107 ARG A C 1
ATOM 838 O O . ARG A 1 107 ? 6.266 -21.645 -6.454 1.00 90.88 107 ARG A O 1
ATOM 845 N N . GLY A 1 108 ? 5.973 -20.343 -8.264 1.00 87.19 108 GLY A N 1
ATOM 846 C CA . GLY A 1 108 ? 5.276 -21.314 -9.100 1.00 87.19 108 GLY A CA 1
ATOM 847 C C . GLY A 1 108 ? 3.767 -21.189 -8.929 1.00 87.19 108 GLY A C 1
ATOM 848 O O . GLY A 1 108 ? 3.094 -20.656 -9.808 1.00 87.19 108 GLY A O 1
ATOM 849 N N . ASP A 1 109 ? 3.249 -21.653 -7.790 1.00 80.38 109 ASP A N 1
ATOM 850 C CA . ASP A 1 109 ? 1.801 -21.697 -7.528 1.00 80.38 109 ASP A CA 1
ATOM 851 C C . ASP A 1 109 ? 1.238 -20.377 -6.965 1.00 80.38 109 ASP A C 1
ATOM 853 O O . ASP A 1 109 ? 0.034 -20.115 -7.059 1.00 80.38 109 ASP A O 1
ATOM 857 N N . ASP A 1 110 ? 2.091 -19.542 -6.362 1.00 82.88 110 ASP A N 1
ATOM 858 C CA . ASP A 1 110 ? 1.728 -18.239 -5.805 1.00 82.88 110 ASP A CA 1
ATOM 859 C C . ASP A 1 110 ? 2.826 -17.174 -5.988 1.00 82.88 110 ASP A C 1
ATOM 861 O O . ASP A 1 110 ? 3.933 -17.436 -6.464 1.00 82.88 110 ASP A O 1
ATOM 865 N N . ILE A 1 111 ? 2.478 -15.930 -5.647 1.00 83.88 111 ILE A N 1
ATOM 866 C CA . ILE A 1 111 ? 3.396 -14.789 -5.630 1.00 83.88 111 ILE A CA 1
ATOM 867 C C . ILE A 1 111 ? 3.579 -14.360 -4.175 1.00 83.88 111 ILE A C 1
ATOM 869 O O . ILE A 1 111 ? 2.631 -13.934 -3.516 1.00 83.88 111 ILE A O 1
ATOM 873 N N . GLN A 1 112 ? 4.812 -14.428 -3.678 1.00 87.00 112 GLN A N 1
ATOM 874 C CA . GLN A 1 112 ? 5.161 -13.884 -2.370 1.00 87.00 112 GLN A CA 1
ATOM 875 C C . GLN A 1 112 ? 5.345 -12.369 -2.489 1.00 87.00 112 GLN A C 1
ATOM 877 O O . GLN A 1 112 ? 6.310 -11.918 -3.104 1.00 87.00 112 GLN A O 1
ATOM 882 N N . GLN A 1 113 ? 4.462 -11.593 -1.861 1.00 85.38 113 GLN A N 1
ATOM 883 C CA . GLN A 1 113 ? 4.572 -10.133 -1.811 1.00 85.38 113 GLN A CA 1
ATOM 884 C C . GLN A 1 113 ? 5.222 -9.672 -0.505 1.00 85.38 113 GLN A C 1
ATOM 886 O O . GLN A 1 113 ? 4.738 -9.952 0.592 1.00 85.38 113 GLN A O 1
ATOM 891 N N . ILE A 1 114 ? 6.312 -8.923 -0.621 1.00 87.06 114 ILE A N 1
ATOM 892 C CA . ILE A 1 114 ? 7.046 -8.323 0.490 1.00 87.06 114 ILE A CA 1
ATOM 893 C C . ILE A 1 114 ? 6.955 -6.810 0.323 1.00 87.06 114 ILE A C 1
ATOM 895 O O . ILE A 1 114 ? 7.337 -6.269 -0.712 1.00 87.06 114 ILE A O 1
ATOM 899 N N . ARG A 1 115 ? 6.464 -6.110 1.342 1.00 83.12 115 ARG A N 1
ATOM 900 C CA . ARG A 1 115 ? 6.275 -4.659 1.305 1.00 83.12 115 ARG A CA 1
ATOM 901 C C . ARG A 1 115 ? 6.927 -4.031 2.526 1.00 83.12 115 ARG A C 1
ATOM 903 O O . ARG A 1 115 ? 6.897 -4.606 3.602 1.00 83.12 115 ARG A O 1
ATOM 910 N N . PHE A 1 116 ? 7.486 -2.845 2.362 1.00 81.50 116 PHE A N 1
ATOM 911 C CA . PHE A 1 116 ? 7.927 -1.991 3.457 1.00 81.50 116 PHE A CA 1
ATOM 912 C C . PHE A 1 116 ? 7.489 -0.569 3.143 1.00 81.50 116 PHE A C 1
ATOM 914 O O . PHE A 1 116 ? 7.714 -0.089 2.030 1.00 81.50 116 PHE A O 1
ATOM 921 N N . ALA A 1 117 ? 6.835 0.091 4.097 1.00 72.81 117 ALA A N 1
ATOM 922 C CA . ALA A 1 117 ? 6.348 1.454 3.908 1.00 72.81 117 ALA A CA 1
ATOM 923 C C . ALA A 1 117 ? 7.484 2.478 4.035 1.00 72.81 117 ALA A C 1
ATOM 925 O O . ALA A 1 117 ? 7.457 3.522 3.384 1.00 72.81 117 ALA A O 1
ATOM 926 N N . ASN A 1 118 ? 8.491 2.165 4.854 1.00 73.31 118 ASN A N 1
ATOM 927 C CA . ASN A 1 118 ? 9.633 3.032 5.105 1.00 73.31 118 ASN A CA 1
ATOM 928 C C . ASN A 1 118 ? 10.936 2.235 5.333 1.00 73.31 118 ASN A C 1
ATOM 930 O O . ASN A 1 118 ? 10.971 1.004 5.401 1.00 73.31 118 ASN A O 1
ATOM 934 N N . LYS A 1 119 ? 12.050 2.964 5.482 1.00 83.62 119 LYS A N 1
ATOM 935 C CA . LYS A 1 119 ? 13.377 2.378 5.727 1.00 83.62 119 LYS A CA 1
ATOM 936 C C . LYS A 1 119 ? 13.522 1.709 7.097 1.00 83.62 119 LYS A C 1
ATOM 938 O O . LYS A 1 119 ? 14.323 0.781 7.206 1.00 83.62 119 LYS A O 1
ATOM 943 N N . ALA A 1 120 ? 12.834 2.192 8.129 1.00 81.38 120 ALA A N 1
ATOM 944 C CA . ALA A 1 120 ? 12.952 1.670 9.488 1.00 81.38 120 ALA A CA 1
ATOM 945 C C . ALA A 1 120 ? 12.375 0.252 9.600 1.00 81.38 120 ALA A C 1
ATOM 947 O O . ALA A 1 120 ? 13.019 -0.597 10.215 1.00 81.38 120 ALA A O 1
ATOM 948 N N . ASP A 1 121 ? 11.267 -0.023 8.908 1.00 79.62 121 ASP A N 1
ATOM 949 C CA . ASP A 1 121 ? 10.614 -1.341 8.873 1.00 79.62 121 ASP A CA 1
ATOM 950 C C . ASP A 1 121 ? 11.520 -2.438 8.279 1.00 79.62 121 ASP A C 1
ATOM 952 O O . ASP A 1 121 ? 11.354 -3.622 8.558 1.00 79.62 121 ASP A O 1
ATOM 956 N N . ARG A 1 122 ? 12.526 -2.056 7.479 1.00 87.00 122 ARG A N 1
ATOM 957 C CA . ARG A 1 122 ? 13.487 -2.989 6.864 1.00 87.00 122 ARG A CA 1
ATOM 958 C C . ARG A 1 122 ? 14.585 -3.448 7.820 1.00 87.00 122 ARG A C 1
ATOM 960 O O . ARG A 1 122 ? 15.231 -4.454 7.543 1.00 87.00 122 ARG A O 1
ATOM 967 N N . LYS A 1 123 ? 14.827 -2.731 8.927 1.00 87.94 123 LYS A N 1
ATOM 968 C CA . LYS A 1 123 ? 15.964 -2.993 9.834 1.00 87.94 123 LYS A CA 1
ATOM 969 C C . LYS A 1 123 ? 16.010 -4.434 10.367 1.00 87.94 123 LYS A C 1
ATOM 971 O O . LYS A 1 123 ? 17.100 -5.001 10.343 1.00 87.94 123 LYS A O 1
ATOM 976 N N . PRO A 1 124 ? 14.893 -5.057 10.794 1.00 88.19 124 PRO A N 1
ATOM 977 C CA . PRO A 1 124 ? 14.911 -6.447 11.262 1.00 88.19 124 PRO A CA 1
ATOM 978 C C . PRO A 1 124 ? 15.295 -7.461 10.175 1.00 88.19 124 PRO A C 1
ATOM 980 O O . PRO A 1 124 ? 15.726 -8.565 10.491 1.00 88.19 124 PRO A O 1
ATOM 983 N N . TYR A 1 125 ? 15.165 -7.077 8.904 1.00 90.69 125 TYR A N 1
ATOM 984 C CA . TYR A 1 125 ? 15.394 -7.921 7.732 1.00 90.69 125 TYR A CA 1
ATOM 985 C C . TYR A 1 125 ? 16.631 -7.490 6.930 1.00 90.69 125 TYR A C 1
ATOM 987 O O . TYR A 1 125 ? 16.779 -7.872 5.769 1.00 90.69 125 TYR A O 1
ATOM 995 N N . ALA A 1 126 ? 17.517 -6.672 7.512 1.00 91.88 126 ALA A N 1
ATOM 996 C CA . ALA A 1 126 ? 18.673 -6.108 6.810 1.00 91.88 126 ALA A CA 1
ATOM 997 C C . ALA A 1 126 ? 19.555 -7.198 6.176 1.00 91.88 126 ALA A C 1
ATOM 999 O O . ALA A 1 126 ? 19.938 -7.084 5.016 1.00 91.88 126 ALA A O 1
ATOM 1000 N N . THR A 1 127 ? 19.781 -8.311 6.880 1.00 92.38 127 THR A N 1
ATOM 1001 C CA . THR A 1 127 ? 20.565 -9.449 6.370 1.00 92.38 127 THR A CA 1
ATOM 1002 C C . THR A 1 127 ? 19.988 -10.034 5.075 1.00 92.38 127 THR A C 1
ATOM 1004 O O . THR A 1 127 ? 20.744 -10.454 4.202 1.00 92.38 127 THR A O 1
ATOM 1007 N N . GLN A 1 128 ? 18.659 -10.062 4.931 1.00 92.88 128 GLN A N 1
ATOM 1008 C CA . GLN A 1 128 ? 17.975 -10.573 3.743 1.00 92.88 128 GLN A CA 1
ATOM 1009 C C . GLN A 1 128 ? 17.826 -9.505 2.649 1.00 92.88 128 GLN A C 1
ATOM 1011 O O . GLN A 1 128 ? 17.912 -9.830 1.465 1.00 92.88 128 GLN A O 1
ATOM 1016 N N . LEU A 1 129 ? 17.586 -8.243 3.024 1.00 93.94 129 LEU A N 1
ATOM 1017 C CA . LEU A 1 129 ? 17.218 -7.171 2.094 1.00 93.94 129 LEU A CA 1
ATOM 1018 C C . LEU A 1 129 ? 18.398 -6.354 1.574 1.00 93.94 129 LEU A C 1
ATOM 1020 O O . LEU A 1 129 ? 18.338 -5.888 0.438 1.00 93.94 129 LEU A O 1
ATOM 1024 N N . ASP A 1 130 ? 19.462 -6.171 2.355 1.00 95.81 130 ASP A N 1
ATOM 1025 C CA . ASP A 1 130 ? 20.608 -5.363 1.930 1.00 95.81 130 ASP A CA 1
ATOM 1026 C C . ASP A 1 130 ? 21.250 -5.905 0.642 1.00 95.81 130 ASP A C 1
ATOM 1028 O O . ASP A 1 130 ? 21.485 -5.103 -0.266 1.00 95.81 130 ASP A O 1
ATOM 1032 N N . PRO A 1 131 ? 21.453 -7.229 0.467 1.00 96.88 131 PRO A N 1
ATOM 1033 C CA . PRO A 1 131 ? 21.946 -7.767 -0.800 1.00 96.88 131 PRO A CA 1
ATOM 1034 C C . PRO A 1 131 ? 21.008 -7.483 -1.982 1.00 96.88 131 PRO A C 1
ATOM 1036 O O . PRO A 1 131 ? 21.47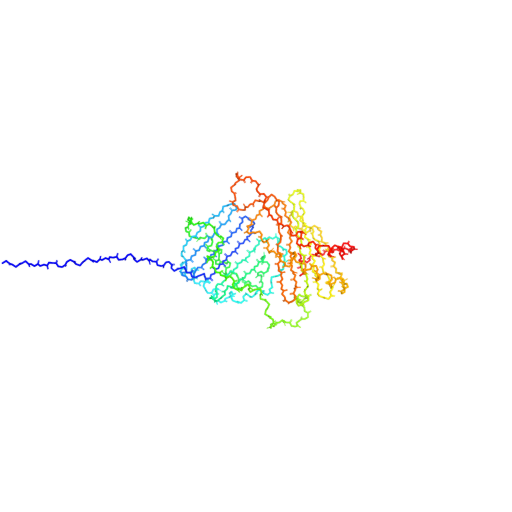3 -7.176 -3.079 1.00 96.88 131 PRO A O 1
ATOM 1039 N N . VAL A 1 132 ? 19.689 -7.538 -1.761 1.00 96.25 132 VAL A N 1
ATOM 1040 C CA . VAL A 1 132 ? 18.674 -7.253 -2.791 1.00 96.25 132 VAL A CA 1
ATOM 1041 C C . VAL A 1 132 ? 18.727 -5.784 -3.200 1.00 96.25 132 VAL A C 1
ATOM 1043 O O . VAL A 1 132 ? 18.746 -5.474 -4.389 1.00 96.25 132 VAL A O 1
ATOM 1046 N N . LEU A 1 133 ? 18.798 -4.876 -2.225 1.00 96.00 133 LEU A N 1
ATOM 1047 C CA . LEU A 1 133 ? 18.885 -3.437 -2.465 1.00 96.00 133 LEU A CA 1
ATOM 1048 C C . LEU A 1 133 ? 20.195 -3.052 -3.157 1.00 96.00 133 LEU A C 1
ATOM 1050 O O . LEU A 1 133 ? 20.171 -2.263 -4.098 1.00 96.00 133 LEU A O 1
ATOM 1054 N N . GLN A 1 134 ? 21.322 -3.637 -2.743 1.00 97.19 134 GLN A N 1
ATOM 1055 C CA . GLN A 1 134 ? 22.619 -3.426 -3.389 1.00 97.19 134 GLN A CA 1
ATOM 1056 C C . GLN A 1 134 ? 22.601 -3.892 -4.846 1.00 97.19 134 GLN A C 1
ATOM 1058 O O . GLN A 1 134 ? 23.033 -3.155 -5.735 1.00 97.19 134 GLN A O 1
ATOM 1063 N N . TRP A 1 135 ? 22.068 -5.089 -5.098 1.00 97.44 135 TRP A N 1
ATOM 1064 C CA . TRP A 1 135 ? 21.911 -5.621 -6.448 1.00 97.44 135 TRP A CA 1
ATOM 1065 C C . TRP A 1 135 ? 21.006 -4.729 -7.309 1.00 97.44 135 TRP A C 1
ATOM 1067 O O . TRP A 1 135 ? 21.358 -4.392 -8.444 1.00 97.44 135 TRP A O 1
ATOM 1077 N N . PHE A 1 136 ? 19.868 -4.302 -6.758 1.00 97.38 136 PHE A N 1
ATOM 1078 C CA . PHE A 1 136 ? 18.905 -3.442 -7.438 1.00 97.38 136 PHE A CA 1
ATOM 1079 C C . PHE A 1 136 ? 19.518 -2.083 -7.788 1.00 97.38 136 PHE A C 1
ATOM 1081 O O . PHE A 1 136 ? 19.460 -1.655 -8.940 1.00 97.38 136 PHE A O 1
ATOM 1088 N N . ASP A 1 137 ? 20.172 -1.421 -6.830 1.00 96.38 137 ASP A N 1
ATOM 1089 C CA . ASP A 1 137 ? 20.808 -0.122 -7.046 1.00 96.38 137 ASP A CA 1
ATOM 1090 C C . ASP A 1 137 ? 21.957 -0.212 -8.066 1.00 96.38 137 ASP A C 1
ATOM 1092 O O . ASP A 1 137 ? 22.074 0.658 -8.933 1.00 96.38 137 ASP A O 1
ATOM 1096 N N . ALA A 1 138 ? 22.769 -1.275 -8.022 1.00 96.38 138 ALA A N 1
ATOM 1097 C CA . ALA A 1 138 ? 23.828 -1.510 -9.003 1.00 96.38 138 ALA A CA 1
ATOM 1098 C C . ALA A 1 138 ? 23.266 -1.719 -10.418 1.00 96.38 138 ALA A C 1
ATOM 1100 O O . ALA A 1 138 ? 23.756 -1.112 -11.374 1.00 96.38 138 ALA A O 1
ATOM 1101 N N . THR A 1 139 ? 22.203 -2.517 -10.545 1.00 95.75 139 THR A N 1
ATOM 1102 C CA . THR A 1 139 ? 21.543 -2.794 -11.828 1.00 95.75 139 THR A CA 1
ATOM 1103 C C . THR A 1 139 ? 20.889 -1.534 -12.394 1.00 95.75 139 THR A C 1
ATOM 1105 O O . THR A 1 139 ? 21.115 -1.188 -13.551 1.00 95.75 139 THR A O 1
ATOM 1108 N N . MET A 1 140 ? 20.174 -0.768 -11.567 1.00 95.44 140 MET A N 1
ATOM 1109 C CA . MET A 1 140 ? 19.509 0.474 -11.984 1.00 95.44 140 MET A CA 1
ATOM 1110 C C . MET A 1 140 ? 20.475 1.631 -12.267 1.00 95.44 140 MET A C 1
ATOM 1112 O O . MET A 1 140 ? 20.096 2.605 -12.921 1.00 95.44 140 MET A O 1
ATOM 1116 N N . LYS A 1 141 ? 21.728 1.553 -11.803 1.00 95.00 141 LYS A N 1
ATOM 1117 C CA . LYS A 1 141 ? 22.782 2.506 -12.179 1.00 95.00 141 LYS A CA 1
ATOM 1118 C C . LYS A 1 141 ? 23.253 2.296 -13.622 1.00 95.00 141 LYS A C 1
ATOM 1120 O O . LYS A 1 141 ? 23.724 3.249 -14.241 1.00 95.00 141 LYS A O 1
ATOM 1125 N N . GLN A 1 142 ? 23.133 1.075 -14.148 1.00 91.69 142 GLN A N 1
ATOM 1126 C CA . GLN A 1 142 ? 23.545 0.695 -15.503 1.00 91.69 142 GLN A CA 1
ATOM 1127 C C . GLN A 1 142 ? 22.521 -0.267 -16.152 1.00 91.69 142 GLN A C 1
ATOM 1129 O O . GLN A 1 142 ? 22.866 -1.407 -16.473 1.00 91.69 142 GLN A O 1
ATOM 1134 N N . PRO A 1 143 ? 21.265 0.173 -16.377 1.00 85.19 143 PRO A N 1
ATOM 1135 C CA . PRO A 1 143 ? 20.147 -0.686 -16.785 1.00 85.19 143 PRO A CA 1
ATOM 1136 C C . PRO A 1 143 ? 20.170 -1.062 -18.278 1.00 85.19 143 PRO A C 1
ATOM 1138 O O . PRO A 1 143 ? 19.134 -1.338 -18.856 1.00 85.19 143 PRO A O 1
ATOM 1141 N N . GLY A 1 144 ? 21.331 -1.045 -18.940 1.00 89.69 144 GLY A N 1
ATOM 1142 C CA . GLY A 1 144 ? 21.445 -1.347 -20.369 1.00 89.69 144 GLY A CA 1
ATOM 1143 C C . GLY A 1 144 ? 20.934 -0.237 -21.297 1.00 89.69 144 GLY A C 1
ATOM 1144 O O . GLY A 1 144 ? 20.985 0.951 -20.970 1.00 89.69 144 GLY A O 1
ATOM 1145 N N . ALA A 1 145 ? 20.517 -0.628 -22.504 1.00 92.12 145 ALA A N 1
ATOM 1146 C CA . ALA A 1 145 ? 20.034 0.296 -23.525 1.00 92.12 145 ALA A CA 1
ATOM 1147 C C . ALA A 1 145 ? 18.576 0.698 -23.260 1.00 92.12 145 ALA A C 1
ATOM 1149 O O . ALA A 1 145 ? 17.751 -0.108 -22.835 1.00 92.12 145 ALA A O 1
ATOM 1150 N N . ARG A 1 146 ? 18.253 1.961 -23.545 1.00 94.56 146 ARG A N 1
ATOM 1151 C CA . ARG A 1 146 ? 16.882 2.470 -23.466 1.00 94.56 146 ARG A CA 1
ATOM 1152 C C . ARG A 1 146 ? 15.999 1.761 -24.500 1.00 94.56 146 ARG A C 1
ATOM 1154 O O . ARG A 1 146 ? 16.375 1.691 -25.668 1.00 94.56 146 ARG A O 1
ATOM 1161 N N . SER A 1 147 ? 14.823 1.308 -24.078 1.00 94.06 147 SER A N 1
ATOM 1162 C CA . SER A 1 147 ? 13.798 0.710 -24.937 1.00 94.06 147 SER A CA 1
ATOM 1163 C C . SER A 1 147 ? 12.778 1.755 -25.412 1.00 94.06 147 SER A C 1
ATOM 1165 O O . SER A 1 147 ? 12.612 2.822 -24.812 1.00 94.06 147 SER A O 1
ATOM 1167 N N . ALA A 1 148 ? 12.098 1.444 -26.517 1.00 91.56 148 ALA A N 1
ATOM 1168 C CA . ALA A 1 148 ? 10.921 2.168 -27.001 1.00 91.56 148 ALA A CA 1
ATOM 1169 C C . ALA A 1 148 ? 9.603 1.603 -26.430 1.00 91.56 148 ALA A C 1
ATOM 1171 O O . ALA A 1 148 ? 8.529 2.106 -26.770 1.00 91.56 148 ALA A O 1
ATOM 1172 N N . ALA A 1 149 ? 9.679 0.561 -25.594 1.00 87.94 149 ALA A N 1
ATOM 1173 C CA . ALA A 1 149 ? 8.540 0.014 -24.874 1.00 87.94 149 ALA A CA 1
ATOM 1174 C C . ALA A 1 149 ? 7.839 1.087 -24.026 1.00 87.94 149 ALA A C 1
ATOM 1176 O O . ALA A 1 149 ? 8.425 2.096 -23.620 1.00 87.94 149 ALA A O 1
ATOM 1177 N N . LYS A 1 150 ? 6.543 0.874 -23.789 1.00 85.81 150 LYS A N 1
ATOM 1178 C CA . LYS A 1 150 ? 5.747 1.748 -22.926 1.00 85.81 150 LYS A CA 1
ATOM 1179 C C . LYS A 1 150 ? 6.036 1.408 -21.469 1.00 85.81 150 LYS A C 1
ATOM 1181 O O . LYS A 1 150 ? 6.230 0.245 -21.150 1.00 85.81 150 LYS A O 1
ATOM 1186 N N . ALA A 1 151 ? 6.017 2.425 -20.616 1.00 87.50 151 ALA A N 1
ATOM 1187 C CA . ALA A 1 151 ? 6.044 2.223 -19.177 1.00 87.50 151 ALA A CA 1
ATOM 1188 C C . ALA A 1 151 ? 4.717 1.597 -18.714 1.00 87.50 151 ALA A C 1
ATOM 1190 O O . ALA A 1 151 ? 3.641 2.102 -19.052 1.00 87.50 151 ALA A O 1
ATOM 1191 N N . ASP A 1 152 ? 4.808 0.527 -17.940 1.00 85.00 152 ASP A N 1
ATOM 1192 C CA . ASP A 1 152 ? 3.715 -0.218 -17.321 1.00 85.00 152 ASP A CA 1
ATOM 1193 C C . ASP A 1 152 ? 3.899 -0.396 -15.799 1.00 85.00 152 ASP A C 1
ATOM 1195 O O . ASP A 1 152 ? 3.099 -1.073 -15.152 1.00 85.00 152 ASP A O 1
ATOM 1199 N N . ARG A 1 153 ? 4.897 0.279 -15.205 1.00 82.38 153 ARG A N 1
ATOM 1200 C CA . ARG A 1 153 ? 5.324 0.171 -13.798 1.00 82.38 153 ARG A CA 1
ATOM 1201 C C . ARG A 1 153 ? 5.886 -1.205 -13.445 1.00 82.38 153 ARG A C 1
ATOM 1203 O O . ARG A 1 153 ? 5.740 -1.676 -12.304 1.00 82.38 153 ARG A O 1
ATOM 1210 N N . CYS A 1 154 ? 6.542 -1.831 -14.417 1.00 88.88 154 CYS A N 1
ATOM 1211 C CA . CYS A 1 154 ? 7.070 -3.183 -14.330 1.00 88.88 154 CYS A CA 1
ATOM 1212 C C . CYS A 1 154 ? 6.005 -4.183 -13.859 1.00 88.88 154 CYS A C 1
ATOM 1214 O O . CYS A 1 154 ? 6.301 -5.049 -13.031 1.00 88.88 154 CYS A O 1
ATOM 1216 N N . VAL A 1 155 ? 4.748 -4.010 -14.272 1.00 82.69 155 VAL A N 1
ATOM 1217 C CA . VAL A 1 155 ? 3.656 -4.909 -13.881 1.00 82.69 155 VAL A CA 1
ATOM 1218 C C . VAL A 1 155 ? 3.630 -6.060 -14.886 1.00 82.69 155 VAL A C 1
ATOM 1220 O O . VAL A 1 155 ? 3.314 -5.820 -16.048 1.00 82.69 155 VAL A O 1
ATOM 1223 N N . PRO A 1 156 ? 3.945 -7.306 -14.483 1.00 72.38 156 PRO A N 1
ATOM 1224 C CA . PRO A 1 156 ? 3.954 -8.425 -15.417 1.00 72.38 156 PRO A CA 1
ATOM 1225 C C . PRO A 1 156 ? 2.561 -8.635 -16.022 1.00 72.38 156 PRO A C 1
ATOM 1227 O O . PRO A 1 156 ? 1.538 -8.471 -15.347 1.00 72.38 156 PRO A O 1
ATOM 1230 N N . GLU A 1 157 ? 2.507 -9.024 -17.296 1.00 65.06 157 GLU A N 1
ATOM 1231 C CA . GLU A 1 157 ? 1.242 -9.285 -17.981 1.00 65.06 157 GLU A CA 1
ATOM 1232 C C . GLU A 1 157 ? 0.468 -10.420 -17.278 1.00 65.06 157 GLU A C 1
ATOM 1234 O O . GLU A 1 157 ? 0.885 -11.573 -17.256 1.00 65.06 157 GLU A O 1
ATOM 1239 N N . LYS A 1 158 ? -0.667 -10.052 -16.662 1.00 52.34 158 LYS A N 1
ATOM 1240 C CA . LYS A 1 158 ? -1.738 -10.902 -16.102 1.00 52.34 158 LYS A CA 1
ATOM 1241 C C . LYS A 1 158 ? -1.296 -12.267 -15.539 1.00 52.34 158 LYS A C 1
ATOM 1243 O O . LYS A 1 158 ? -1.550 -13.308 -16.143 1.00 52.34 158 LYS A O 1
ATOM 1248 N N . ARG A 1 159 ? -0.834 -12.278 -14.285 1.00 50.47 159 ARG A N 1
ATOM 1249 C CA . ARG A 1 159 ? -1.045 -13.421 -13.377 1.00 50.47 159 ARG A CA 1
ATOM 1250 C C . ARG A 1 159 ? -2.047 -13.033 -12.294 1.00 50.47 159 ARG A C 1
ATOM 1252 O O . ARG A 1 159 ? -1.974 -11.946 -11.726 1.00 50.47 159 ARG A O 1
ATOM 1259 N N . THR A 1 160 ? -3.010 -13.912 -12.034 1.00 40.88 160 THR A N 1
ATOM 1260 C CA . THR A 1 160 ? -3.934 -13.790 -10.904 1.00 40.88 160 THR A CA 1
ATOM 1261 C C . THR A 1 160 ? -3.109 -13.846 -9.620 1.00 40.88 160 THR A C 1
ATOM 1263 O O . THR A 1 160 ? -2.503 -14.875 -9.339 1.00 40.88 160 THR A O 1
ATOM 1266 N N . ILE A 1 161 ? -3.059 -12.757 -8.847 1.00 46.50 161 ILE A N 1
ATOM 1267 C CA . ILE A 1 161 ? -2.475 -12.762 -7.498 1.00 46.50 161 ILE A CA 1
ATOM 1268 C C . ILE A 1 161 ? -3.406 -13.614 -6.629 1.00 46.50 161 ILE A C 1
ATOM 1270 O O . ILE A 1 161 ? -4.421 -13.139 -6.130 1.00 46.50 161 ILE A O 1
ATOM 1274 N N . THR A 1 162 ? -3.115 -14.906 -6.514 1.00 35.94 162 THR A N 1
ATOM 1275 C CA . THR A 1 162 ? -3.961 -15.889 -5.817 1.00 35.94 162 THR A CA 1
ATOM 1276 C C . THR A 1 162 ? -3.797 -15.854 -4.302 1.00 35.94 162 THR A C 1
ATOM 1278 O O . THR A 1 162 ? -4.622 -16.422 -3.589 1.00 35.94 162 THR A O 1
ATOM 1281 N N . LYS A 1 163 ? -2.762 -15.178 -3.785 1.00 40.16 163 LYS A N 1
ATOM 1282 C CA . LYS A 1 163 ? -2.505 -15.094 -2.349 1.00 40.16 163 LYS A CA 1
ATOM 1283 C C . LYS A 1 163 ? -1.715 -13.835 -2.002 1.00 40.16 163 LYS A C 1
ATOM 1285 O O . LYS A 1 163 ? -0.498 -13.795 -2.136 1.00 40.16 163 LYS A O 1
ATOM 1290 N N . ILE A 1 164 ? -2.400 -12.810 -1.503 1.00 38.44 164 ILE A N 1
ATOM 1291 C CA . ILE A 1 164 ? -1.727 -11.801 -0.683 1.00 38.44 164 ILE A CA 1
ATOM 1292 C C . ILE A 1 164 ? -1.374 -12.535 0.608 1.00 38.44 164 ILE A C 1
ATOM 1294 O O . ILE A 1 164 ? -2.249 -12.803 1.431 1.00 38.44 164 ILE A O 1
ATOM 1298 N N . VAL A 1 165 ? -0.112 -12.926 0.781 1.00 36.88 165 VAL A N 1
ATOM 1299 C CA . VAL A 1 165 ? 0.384 -13.396 2.080 1.00 36.88 165 VAL A CA 1
ATOM 1300 C C . VAL A 1 165 ? 0.495 -12.171 2.992 1.00 36.88 165 VAL A C 1
ATOM 1302 O O . VAL A 1 165 ? 1.580 -11.706 3.317 1.00 36.88 165 VAL A O 1
ATOM 1305 N N . SER A 1 166 ? -0.654 -11.632 3.405 1.00 34.44 166 SER A N 1
ATOM 1306 C CA . SER A 1 166 ? -0.781 -10.989 4.708 1.00 34.44 166 SER A CA 1
ATOM 1307 C C . SER A 1 166 ? -0.747 -12.144 5.705 1.00 34.44 166 SER A C 1
ATOM 1309 O O . SER A 1 166 ? -1.755 -12.774 6.023 1.00 34.44 166 SER A O 1
ATOM 1311 N N . GLY A 1 167 ? 0.470 -12.586 6.010 1.00 31.45 167 GLY A N 1
ATOM 1312 C CA . GLY A 1 167 ? 0.710 -13.757 6.830 1.00 31.45 167 GLY A CA 1
ATOM 1313 C C . GLY A 1 167 ? 0.372 -13.443 8.276 1.00 31.45 167 GLY A C 1
ATOM 1314 O O . GLY A 1 167 ? 1.202 -12.897 8.987 1.00 31.45 167 GLY A O 1
ATOM 1315 N N . ILE A 1 168 ? -0.812 -13.849 8.724 1.00 31.70 168 ILE A N 1
ATOM 1316 C CA . ILE A 1 168 ? -0.939 -14.376 10.080 1.00 31.70 168 ILE A CA 1
ATOM 1317 C C . ILE A 1 168 ? -1.228 -15.867 9.933 1.00 31.70 168 ILE A C 1
ATOM 1319 O O . ILE A 1 168 ? -2.363 -16.254 9.644 1.00 31.70 168 ILE A O 1
ATOM 1323 N N . PRO A 1 169 ? -0.225 -16.738 10.110 1.00 33.56 169 PRO A N 1
ATOM 1324 C CA . PRO A 1 169 ? -0.478 -18.147 10.338 1.00 33.56 169 PRO A CA 1
ATOM 1325 C C . PRO A 1 169 ? -1.281 -18.287 11.640 1.00 33.56 169 PRO A C 1
ATOM 1327 O O . PRO A 1 169 ? -0.811 -17.942 12.722 1.00 33.56 169 PRO A O 1
ATOM 1330 N N . GLU A 1 170 ? -2.493 -18.839 11.568 1.00 38.91 170 GLU A N 1
ATOM 1331 C CA . GLU A 1 170 ? -3.363 -19.064 12.737 1.00 38.91 170 GLU A CA 1
ATOM 1332 C C . GLU A 1 170 ? -2.729 -19.987 13.808 1.00 38.91 170 GLU A C 1
ATOM 1334 O O . GLU A 1 170 ? -3.188 -20.059 14.949 1.00 38.91 170 GLU A O 1
ATOM 1339 N N . LYS A 1 171 ? -1.623 -20.665 13.479 1.00 36.06 171 LYS A N 1
ATOM 1340 C CA . LYS A 1 171 ? -0.914 -21.605 14.351 1.00 36.06 171 LYS A CA 1
ATOM 1341 C C . LYS A 1 171 ? 0.545 -21.209 14.558 1.00 36.06 171 LYS A C 1
ATOM 1343 O O . LYS A 1 171 ? 1.424 -21.854 14.006 1.00 36.06 171 LYS A O 1
ATOM 1348 N N . GLN A 1 172 ? 0.769 -20.177 15.369 1.00 34.81 172 GLN A N 1
ATOM 1349 C CA . GLN A 1 172 ? 1.878 -20.003 16.332 1.00 34.81 172 GLN A CA 1
ATOM 1350 C C . GLN A 1 172 ? 1.998 -18.512 16.676 1.00 34.81 172 GLN A C 1
ATOM 1352 O O . GLN A 1 172 ? 2.984 -17.853 16.377 1.00 34.81 172 GLN A O 1
ATOM 1357 N N . LEU A 1 173 ? 0.969 -17.966 17.326 1.00 36.34 173 LEU A N 1
ATOM 1358 C CA . LEU A 1 173 ? 1.117 -16.693 18.029 1.00 36.34 173 LEU A CA 1
ATOM 1359 C C . LEU A 1 173 ? 1.963 -16.950 19.287 1.00 36.34 173 LEU A C 1
ATOM 1361 O O . LEU A 1 173 ? 1.581 -17.814 20.084 1.00 36.34 173 LEU A O 1
ATOM 1365 N N . PRO A 1 174 ? 3.081 -16.235 19.500 1.00 31.14 174 PRO A N 1
ATOM 1366 C CA . PRO A 1 174 ? 3.787 -16.271 20.770 1.00 31.14 174 PRO A CA 1
ATOM 1367 C C . PRO A 1 174 ? 2.816 -15.820 21.864 1.00 31.14 174 PRO A C 1
ATOM 1369 O O . PRO A 1 174 ? 2.323 -14.697 21.838 1.00 31.14 174 PRO A O 1
ATOM 1372 N N . THR A 1 175 ? 2.538 -16.678 22.842 1.00 38.25 175 THR A N 1
ATOM 1373 C CA . THR A 1 175 ? 1.738 -16.355 24.039 1.00 38.25 175 THR A CA 1
ATOM 1374 C C . THR A 1 175 ? 2.520 -15.484 25.034 1.00 38.25 175 THR A C 1
ATOM 1376 O O . THR A 1 175 ? 2.387 -15.638 26.246 1.00 38.25 175 THR A O 1
ATOM 1379 N N . GLY A 1 176 ? 3.395 -14.610 24.533 1.00 34.28 176 GLY A N 1
ATOM 1380 C CA . GLY A 1 176 ? 4.163 -13.677 25.346 1.00 34.28 176 GLY A CA 1
ATOM 1381 C C . GLY A 1 176 ? 3.299 -12.478 25.761 1.00 34.28 176 GLY A C 1
ATOM 1382 O O . GLY A 1 176 ? 2.475 -12.028 24.967 1.00 34.28 176 GLY A O 1
ATOM 1383 N N . PRO A 1 177 ? 3.478 -11.927 26.970 1.00 34.53 177 PRO A N 1
ATOM 1384 C CA . PRO A 1 177 ? 2.637 -10.854 27.508 1.00 34.53 177 PRO A CA 1
ATOM 1385 C C . PRO A 1 177 ? 2.865 -9.451 26.894 1.00 34.53 177 PRO A C 1
ATOM 1387 O O . PRO A 1 177 ? 2.424 -8.470 27.483 1.00 34.53 177 PRO A O 1
ATOM 1390 N N . GLU A 1 178 ? 3.509 -9.312 25.728 1.00 35.19 178 GLU A N 1
ATOM 1391 C CA . GLU A 1 178 ? 3.970 -8.003 25.215 1.00 35.19 178 GLU A CA 1
ATOM 1392 C C . GLU A 1 178 ? 3.646 -7.710 23.735 1.00 35.19 178 GLU A C 1
ATOM 1394 O O . GLU A 1 178 ? 4.360 -6.952 23.085 1.00 35.19 178 GLU A O 1
ATOM 1399 N N . ASN A 1 179 ? 2.552 -8.245 23.175 1.00 35.69 179 ASN A N 1
ATOM 1400 C CA . ASN A 1 179 ? 2.030 -7.736 21.897 1.00 35.69 179 ASN A CA 1
ATOM 1401 C C . ASN A 1 179 ? 0.532 -7.374 22.006 1.00 35.69 179 ASN A C 1
ATOM 1403 O O . ASN A 1 179 ? -0.320 -8.260 21.945 1.00 35.69 179 ASN A O 1
ATOM 1407 N N . PRO A 1 180 ? 0.172 -6.088 22.190 1.00 38.09 180 PRO A N 1
ATOM 1408 C CA . PRO A 1 180 ? -1.215 -5.660 22.387 1.00 38.09 180 PRO A CA 1
ATOM 1409 C C . PRO A 1 180 ? -2.094 -5.720 21.117 1.00 38.09 180 PRO A C 1
ATOM 1411 O O . PRO A 1 180 ? -3.262 -5.327 21.186 1.00 38.09 180 PRO A O 1
ATOM 1414 N N . TYR A 1 181 ? -1.587 -6.225 19.983 1.00 40.97 181 TYR A N 1
ATOM 1415 C CA . TYR A 1 181 ? -2.244 -6.185 18.666 1.00 40.97 181 TYR A CA 1
ATOM 1416 C C . TYR A 1 181 ? -2.747 -7.545 18.173 1.00 40.97 181 TYR A C 1
ATOM 1418 O O . TYR A 1 181 ? -2.562 -7.943 17.023 1.00 40.97 181 TYR A O 1
ATOM 1426 N N . HIS A 1 182 ? -3.442 -8.281 19.037 1.00 46.56 182 HIS A N 1
ATOM 1427 C CA . HIS A 1 182 ? -4.216 -9.429 18.583 1.00 46.56 182 HIS A CA 1
ATOM 1428 C C . HIS A 1 182 ? -5.432 -8.951 17.770 1.00 46.56 182 HIS A C 1
ATOM 1430 O O . HIS A 1 182 ? -6.443 -8.536 18.340 1.00 46.56 182 HIS A O 1
ATOM 1436 N N . ILE A 1 183 ? -5.370 -9.096 16.439 1.00 52.22 183 ILE A N 1
ATOM 1437 C CA . ILE A 1 183 ? -6.497 -8.880 15.501 1.00 52.22 183 ILE A CA 1
ATOM 1438 C C . ILE A 1 183 ? -7.771 -9.619 15.948 1.00 52.22 183 ILE A C 1
ATOM 1440 O O . ILE A 1 183 ? -8.876 -9.177 15.654 1.00 52.22 183 ILE A O 1
ATOM 1444 N N . LYS A 1 184 ? -7.635 -10.683 16.754 1.00 55.22 184 LYS A N 1
ATOM 1445 C CA . LYS A 1 184 ? -8.750 -11.434 17.355 1.00 55.22 184 LYS A CA 1
ATOM 1446 C C . LYS A 1 184 ? -9.771 -10.563 18.100 1.00 55.22 184 LYS A C 1
ATOM 1448 O O . LYS A 1 184 ? -10.916 -10.981 18.229 1.00 55.22 184 LYS A O 1
ATOM 1453 N N . ASN A 1 185 ? -9.390 -9.362 18.540 1.00 74.50 185 ASN A N 1
ATOM 1454 C CA . ASN A 1 185 ? -10.294 -8.438 19.223 1.00 74.50 185 ASN A CA 1
ATOM 1455 C C . ASN A 1 185 ? -10.590 -7.153 18.440 1.00 74.50 185 ASN A C 1
ATOM 1457 O O . ASN A 1 185 ? -11.321 -6.318 18.963 1.00 74.50 185 ASN A O 1
ATOM 1461 N N . LEU A 1 186 ? -10.071 -6.974 17.222 1.00 81.06 186 LEU A N 1
ATOM 1462 C CA . LEU A 1 186 ? -10.380 -5.801 16.404 1.00 81.06 186 LEU A CA 1
ATOM 1463 C C . LEU A 1 186 ? -11.821 -5.885 15.886 1.00 81.06 186 LEU A C 1
ATOM 1465 O O . LEU A 1 186 ? -12.271 -6.941 15.443 1.00 81.06 186 LEU A O 1
ATOM 1469 N N . LEU A 1 187 ? -12.537 -4.765 15.948 1.00 87.38 187 LEU A N 1
ATOM 1470 C CA . LEU A 1 187 ? -13.864 -4.619 15.360 1.00 87.38 187 LEU A CA 1
ATOM 1471 C C . LEU A 1 187 ? -13.839 -3.644 14.178 1.00 87.38 187 LEU A C 1
ATOM 1473 O O . LEU A 1 187 ? -14.351 -3.966 13.108 1.00 87.38 187 LEU A O 1
ATOM 1477 N N . LEU A 1 188 ? -13.224 -2.477 14.378 1.00 90.50 188 LEU A N 1
ATOM 1478 C CA . LEU A 1 188 ? -13.117 -1.416 13.382 1.00 90.50 188 LEU A CA 1
ATOM 1479 C C . LEU A 1 188 ? -11.759 -0.720 13.487 1.00 90.50 188 LEU A C 1
ATOM 1481 O O . LEU A 1 188 ? -11.361 -0.324 14.581 1.00 90.50 188 LEU A O 1
ATOM 1485 N N . LEU A 1 189 ? -11.115 -0.491 12.345 1.00 87.62 189 LEU A N 1
ATOM 1486 C CA . LEU A 1 189 ? -10.115 0.559 12.161 1.00 87.62 189 LEU A CA 1
ATOM 1487 C C . LEU A 1 189 ? -10.692 1.605 11.212 1.00 87.62 189 LEU A C 1
ATOM 1489 O O . LEU A 1 189 ? -11.159 1.262 10.127 1.00 87.62 189 LEU A O 1
ATOM 1493 N N . PHE A 1 190 ? -10.672 2.868 11.610 1.00 90.12 190 PHE A N 1
ATOM 1494 C CA . PHE A 1 190 ? -11.186 3.966 10.805 1.00 90.12 190 PHE A CA 1
ATOM 1495 C C . PHE A 1 190 ? -10.174 5.100 10.787 1.00 90.12 190 PHE A C 1
ATOM 1497 O O . PHE A 1 190 ? -9.946 5.746 11.810 1.00 90.12 190 PHE A O 1
ATOM 1504 N N . ILE A 1 191 ? -9.568 5.343 9.630 1.00 88.75 191 ILE A N 1
ATOM 1505 C CA . ILE A 1 191 ? -8.542 6.367 9.446 1.00 88.75 191 ILE A CA 1
ATOM 1506 C C . ILE A 1 191 ? -9.078 7.406 8.472 1.00 88.75 191 ILE A C 1
ATOM 1508 O O . ILE A 1 191 ? -9.585 7.061 7.409 1.00 88.75 191 ILE A O 1
ATOM 1512 N N . THR A 1 192 ? -8.957 8.685 8.819 1.00 90.19 192 THR A N 1
ATOM 1513 C CA . THR A 1 192 ? -9.171 9.781 7.870 1.00 90.19 192 THR A CA 1
ATOM 1514 C C . THR A 1 192 ? -7.933 10.650 7.793 1.00 90.19 192 THR A C 1
ATOM 1516 O O . THR A 1 192 ? -7.334 10.985 8.813 1.00 90.19 192 THR A O 1
ATOM 1519 N N . GLU A 1 193 ? -7.548 11.013 6.578 1.00 87.00 193 GLU A N 1
ATOM 1520 C CA . GLU A 1 193 ? -6.430 11.906 6.309 1.00 87.00 193 GLU A CA 1
ATOM 1521 C C . GLU A 1 193 ? -6.916 13.035 5.412 1.00 87.00 193 GLU A C 1
ATOM 1523 O O . GLU A 1 193 ? -7.454 12.796 4.335 1.00 87.00 193 GLU A O 1
ATOM 1528 N N . ARG A 1 194 ? -6.713 14.269 5.853 1.00 87.25 194 ARG A N 1
ATOM 1529 C CA . ARG A 1 194 ? -6.975 15.474 5.082 1.00 87.25 194 ARG A CA 1
ATOM 1530 C C . ARG A 1 194 ? -5.665 16.198 4.856 1.00 87.25 194 ARG A C 1
ATOM 1532 O O . ARG A 1 194 ? -4.916 16.452 5.795 1.00 87.25 194 ARG A O 1
ATOM 1539 N N . TYR A 1 195 ? -5.401 16.557 3.614 1.00 82.81 195 TYR A N 1
ATOM 1540 C CA . TYR A 1 195 ? -4.250 17.350 3.216 1.00 82.81 195 TYR A CA 1
ATOM 1541 C C . TYR A 1 195 ? -4.728 18.575 2.446 1.00 82.81 195 TYR A C 1
ATOM 1543 O O . TYR A 1 195 ? -5.594 18.454 1.585 1.00 82.81 195 TYR A O 1
ATOM 1551 N N . GLU A 1 196 ? -4.154 19.739 2.734 1.00 81.62 196 GLU A N 1
ATOM 1552 C CA . GLU A 1 196 ? -4.463 20.997 2.054 1.00 81.62 196 GLU A CA 1
ATOM 1553 C C . GLU A 1 196 ? -3.170 21.795 1.859 1.00 81.62 196 GLU A C 1
ATOM 1555 O O . GLU A 1 196 ? -2.514 22.167 2.825 1.00 81.62 196 GLU A O 1
ATOM 1560 N N . SER A 1 197 ? -2.789 22.046 0.605 1.00 66.50 197 SER A N 1
ATOM 1561 C CA . SER A 1 197 ? -1.512 22.658 0.206 1.00 66.50 197 SER A CA 1
ATOM 1562 C C . SER A 1 197 ? -1.517 24.195 0.236 1.00 66.50 197 SER A C 1
ATOM 1564 O O . SER A 1 197 ? -0.501 24.818 -0.090 1.00 66.50 197 SER A O 1
ATOM 1566 N N . ARG A 1 198 ? -2.642 24.852 0.549 1.00 63.34 198 ARG A N 1
ATOM 1567 C CA . ARG A 1 198 ? -2.736 26.323 0.548 1.00 63.34 198 ARG A CA 1
ATOM 1568 C C . ARG A 1 198 ? -2.390 26.897 1.932 1.00 63.34 198 ARG A C 1
ATOM 1570 O O . ARG A 1 198 ? -3.161 26.764 2.872 1.00 63.34 198 ARG A O 1
ATOM 1577 N N . GLY A 1 199 ? -1.255 27.603 2.041 1.00 62.66 199 GLY A N 1
ATOM 1578 C CA . GLY A 1 199 ? -0.816 28.329 3.251 1.00 62.66 199 GLY A CA 1
ATOM 1579 C C . GLY A 1 199 ? 0.272 27.610 4.066 1.00 62.66 199 GLY A C 1
ATOM 1580 O O . GLY A 1 199 ? 1.023 26.806 3.512 1.00 62.66 199 GLY A O 1
ATOM 1581 N N . ASN A 1 200 ? 0.354 27.885 5.383 1.00 58.69 200 ASN A N 1
ATOM 1582 C CA . ASN A 1 200 ? 1.119 27.087 6.367 1.00 58.69 200 ASN A CA 1
ATOM 1583 C C . ASN A 1 200 ? 0.441 25.718 6.540 1.00 58.69 200 ASN A C 1
ATOM 1585 O O . ASN A 1 200 ? -0.131 25.413 7.583 1.00 58.69 200 ASN A O 1
ATOM 1589 N N . SER A 1 201 ? 0.439 24.964 5.449 1.00 54.16 201 SER A N 1
ATOM 1590 C CA . SER A 1 201 ? -0.365 23.776 5.198 1.00 54.16 201 SER A CA 1
ATOM 1591 C C . SER A 1 201 ? -0.293 22.820 6.379 1.00 54.16 201 SER A C 1
ATOM 1593 O O . SER A 1 201 ? 0.800 22.446 6.806 1.00 54.16 201 SER A O 1
ATOM 1595 N N . ALA A 1 202 ? -1.454 22.448 6.901 1.00 68.69 202 ALA A N 1
ATOM 1596 C CA . ALA A 1 202 ? -1.580 21.510 7.994 1.00 68.69 202 ALA A CA 1
ATOM 1597 C C . ALA A 1 202 ? -2.323 20.276 7.475 1.00 68.69 202 ALA A C 1
ATOM 1599 O O . ALA A 1 202 ? -3.472 20.382 7.054 1.00 68.69 202 ALA A O 1
ATOM 1600 N N . GLY A 1 203 ? -1.669 19.117 7.467 1.00 81.62 203 GLY A N 1
ATOM 1601 C CA . GLY A 1 203 ? -2.370 17.849 7.311 1.00 81.62 203 GLY A CA 1
ATOM 1602 C C . GLY A 1 203 ? -3.138 17.535 8.591 1.00 81.62 203 GLY A C 1
ATOM 1603 O O . GLY A 1 203 ? -2.664 17.838 9.683 1.00 81.62 203 GLY A O 1
ATOM 1604 N N . GLU A 1 204 ? -4.309 16.923 8.489 1.00 87.31 204 GLU A N 1
ATOM 1605 C CA . GLU A 1 204 ? -5.012 16.346 9.630 1.00 87.31 204 GLU A CA 1
ATOM 1606 C C . GLU A 1 204 ? -5.131 14.841 9.429 1.00 87.31 204 GLU A C 1
ATOM 1608 O O . GLU A 1 204 ? -5.603 14.384 8.394 1.00 87.31 204 GLU A O 1
ATOM 1613 N N . LYS A 1 205 ? -4.722 14.069 10.431 1.00 85.12 205 LYS A N 1
ATOM 1614 C CA . LYS A 1 205 ? -4.927 12.628 10.487 1.00 85.12 205 LYS A CA 1
ATOM 1615 C C . LYS A 1 205 ? -5.736 12.295 11.725 1.00 85.12 205 LYS A C 1
ATOM 1617 O O . LYS A 1 205 ? -5.347 12.654 12.833 1.00 85.12 205 LYS A O 1
ATOM 1622 N N . ASN A 1 206 ? -6.835 11.585 11.537 1.00 90.62 206 ASN A N 1
ATOM 1623 C CA . ASN A 1 206 ? -7.608 11.001 12.621 1.00 90.62 206 ASN A CA 1
ATOM 1624 C C . ASN A 1 206 ? -7.569 9.490 12.472 1.00 90.62 206 ASN A C 1
ATOM 1626 O O . ASN A 1 206 ? -7.738 8.981 11.365 1.00 90.62 206 ASN A O 1
ATOM 1630 N N . CYS A 1 207 ? -7.401 8.775 13.573 1.00 89.81 207 CYS A N 1
ATOM 1631 C CA . CYS A 1 207 ? -7.632 7.342 13.589 1.00 89.81 207 CYS A CA 1
ATOM 1632 C C . CYS A 1 207 ? -8.459 6.944 14.800 1.00 89.81 207 CYS A C 1
ATOM 1634 O O . CYS A 1 207 ? -8.321 7.512 15.883 1.00 89.81 207 CYS A O 1
ATOM 1636 N N . VAL A 1 208 ? -9.335 5.972 14.576 1.00 91.94 208 VAL A N 1
ATOM 1637 C CA . VAL A 1 208 ? -10.197 5.362 15.577 1.00 91.94 208 VAL A CA 1
ATOM 1638 C C . VAL A 1 208 ? -10.089 3.852 15.423 1.00 91.94 208 VAL A C 1
ATOM 1640 O O . VAL A 1 208 ? -10.449 3.297 14.388 1.00 91.94 208 VAL A O 1
ATOM 1643 N N . LEU A 1 209 ? -9.610 3.193 16.468 1.00 89.31 209 LEU A N 1
ATOM 1644 C CA . LEU A 1 209 ? -9.574 1.748 16.608 1.00 89.31 209 LEU A CA 1
ATOM 1645 C C . LEU A 1 209 ? -10.612 1.354 17.654 1.00 89.31 209 LEU A C 1
ATOM 1647 O O . LEU A 1 209 ? -10.548 1.807 18.796 1.00 89.31 209 LEU A O 1
ATOM 1651 N N . VAL A 1 210 ? -11.553 0.494 17.278 1.00 89.69 210 VAL A N 1
ATOM 1652 C CA . VAL A 1 210 ? -12.574 -0.059 18.174 1.00 89.69 210 VAL A CA 1
ATOM 1653 C C . VAL A 1 210 ? -12.380 -1.562 18.282 1.00 89.69 210 VAL A C 1
ATOM 1655 O O . VAL A 1 210 ? -12.230 -2.253 17.272 1.00 89.69 210 VAL A O 1
ATOM 1658 N N . ARG A 1 211 ? -12.413 -2.080 19.508 1.00 88.88 211 ARG A N 1
ATOM 1659 C CA . ARG A 1 211 ? -12.325 -3.512 19.800 1.00 88.88 211 ARG A CA 1
ATOM 1660 C C . ARG A 1 211 ? -13.691 -4.117 20.123 1.00 88.88 211 ARG A C 1
ATOM 1662 O O . ARG A 1 211 ? -14.643 -3.422 20.471 1.00 88.88 211 ARG A O 1
ATOM 1669 N N . ASN A 1 212 ? -13.784 -5.443 20.028 1.00 86.88 212 ASN A N 1
ATOM 1670 C CA . ASN A 1 212 ? -15.004 -6.206 20.314 1.00 86.88 212 ASN A CA 1
ATOM 1671 C C . ASN A 1 212 ? -15.492 -6.071 21.766 1.00 86.88 212 ASN A C 1
ATOM 1673 O O . ASN A 1 212 ? -16.682 -6.247 22.017 1.00 86.88 212 ASN A O 1
ATOM 1677 N N . ASP A 1 213 ? -14.597 -5.754 22.702 1.00 87.50 213 ASP A N 1
ATOM 1678 C CA . ASP A 1 213 ? -14.918 -5.501 24.111 1.00 87.50 213 ASP A CA 1
ATOM 1679 C C . ASP A 1 213 ? -15.427 -4.070 24.377 1.00 87.50 213 ASP A C 1
ATOM 1681 O O . ASP A 1 213 ? -15.755 -3.736 25.513 1.00 87.50 213 ASP A O 1
ATOM 1685 N N . GLY A 1 214 ? -15.510 -3.231 23.338 1.00 89.81 214 GLY A N 1
ATOM 1686 C CA . GLY A 1 214 ? -15.932 -1.838 23.438 1.00 89.81 214 GLY A CA 1
ATOM 1687 C C . GLY A 1 214 ? -14.818 -0.867 23.815 1.00 89.81 214 GLY A C 1
ATOM 1688 O O . GLY A 1 214 ? -15.095 0.322 23.956 1.00 89.81 214 GLY A O 1
ATOM 1689 N N . SER A 1 215 ? -13.569 -1.317 23.953 1.00 88.06 215 SER A N 1
ATOM 1690 C CA . SER A 1 215 ? -12.449 -0.390 24.104 1.00 88.06 215 SER A CA 1
ATOM 1691 C C . SER A 1 215 ? -12.159 0.343 22.795 1.00 88.06 215 SER A C 1
ATOM 1693 O O . SER A 1 215 ? -12.154 -0.240 21.707 1.00 88.06 215 SER A O 1
ATOM 1695 N N . ILE A 1 216 ? -11.945 1.651 22.912 1.00 89.69 216 ILE A N 1
ATOM 1696 C CA . ILE A 1 216 ? -11.639 2.554 21.811 1.00 89.69 216 ILE A CA 1
ATOM 1697 C C . ILE A 1 216 ? -10.300 3.220 22.080 1.00 89.69 216 ILE A C 1
ATOM 1699 O O . ILE A 1 216 ? -10.097 3.818 23.139 1.00 89.69 216 ILE A O 1
ATOM 1703 N N . TYR A 1 217 ? -9.429 3.174 21.080 1.00 86.38 217 TYR A N 1
ATOM 1704 C CA . TYR A 1 217 ? -8.304 4.082 20.952 1.00 86.38 217 TYR A CA 1
ATOM 1705 C C . TYR A 1 217 ? -8.610 5.071 19.839 1.00 86.38 217 TYR A C 1
ATOM 1707 O O . TYR A 1 217 ? -8.920 4.664 18.722 1.00 86.38 217 TYR A O 1
ATOM 1715 N N . ALA A 1 218 ? -8.527 6.362 20.122 1.00 87.81 218 ALA A N 1
ATOM 1716 C CA . ALA A 1 218 ? -8.631 7.366 19.082 1.00 87.81 218 ALA A CA 1
ATOM 1717 C C . ALA A 1 218 ? -7.532 8.400 19.233 1.00 87.81 218 ALA A C 1
ATOM 1719 O O . ALA A 1 218 ? -7.194 8.803 20.344 1.00 87.81 218 ALA A O 1
ATOM 1720 N N . TYR A 1 219 ? -7.003 8.863 18.110 1.00 86.44 219 TYR A N 1
ATOM 1721 C CA . TYR A 1 219 ? -6.068 9.970 18.109 1.00 86.44 219 TYR A CA 1
ATOM 1722 C C . TYR A 1 219 ? -6.306 10.897 16.927 1.00 86.44 219 TYR A C 1
ATOM 1724 O O . TYR A 1 219 ? -6.841 10.516 15.882 1.00 86.44 219 TYR A O 1
ATOM 1732 N N . LYS A 1 220 ? -5.897 12.144 17.132 1.00 87.75 220 LYS A N 1
ATOM 1733 C CA . LYS A 1 220 ? -5.936 13.224 16.159 1.00 87.75 220 LYS A CA 1
ATOM 1734 C C . LYS A 1 220 ? -4.565 13.875 16.108 1.00 87.75 220 LYS A C 1
ATOM 1736 O O . LYS A 1 220 ? -4.040 14.331 17.126 1.00 87.75 220 LYS A O 1
ATOM 1741 N N . MET A 1 221 ? -4.009 13.937 14.909 1.00 83.81 221 MET A N 1
ATOM 1742 C CA . MET A 1 221 ? -2.717 14.530 14.618 1.00 83.81 221 MET A CA 1
ATOM 1743 C C . MET A 1 221 ? -2.880 15.636 13.584 1.00 83.81 221 MET A C 1
ATOM 1745 O O . MET A 1 221 ? -3.508 15.447 12.547 1.00 83.81 221 MET A O 1
ATOM 1749 N N . THR A 1 222 ? -2.291 16.790 13.861 1.00 83.19 222 THR A N 1
ATOM 1750 C CA . THR A 1 222 ? -2.078 17.845 12.876 1.00 83.19 222 THR A CA 1
ATOM 1751 C C . THR A 1 222 ? -0.612 17.819 12.477 1.00 83.19 222 THR A C 1
ATOM 1753 O O . THR A 1 222 ? 0.255 17.878 13.343 1.00 83.19 222 THR A O 1
ATOM 1756 N N . VAL A 1 223 ? -0.334 17.722 11.185 1.00 71.94 223 VAL A N 1
ATOM 1757 C CA . VAL A 1 223 ? 1.011 17.672 10.609 1.00 71.94 223 VAL A CA 1
ATOM 1758 C C . VAL A 1 223 ? 1.307 19.023 9.980 1.00 71.94 223 VAL A C 1
ATOM 1760 O O . VAL A 1 223 ? 0.540 19.467 9.136 1.00 71.94 223 VAL A O 1
ATOM 1763 N N . ALA A 1 224 ? 2.399 19.684 10.349 1.00 71.38 224 ALA A N 1
ATOM 1764 C CA . ALA A 1 224 ? 2.821 20.912 9.680 1.00 71.38 224 ALA A CA 1
ATOM 1765 C C . ALA A 1 224 ? 3.323 20.639 8.248 1.00 71.38 224 ALA A C 1
ATOM 1767 O O . ALA A 1 224 ? 3.706 19.524 7.902 1.00 71.38 224 ALA A O 1
ATOM 1768 N N . TRP A 1 225 ? 3.419 21.685 7.421 1.00 57.94 225 TRP A N 1
ATOM 1769 C CA . TRP A 1 225 ? 3.846 21.616 6.011 1.00 57.94 225 TRP A CA 1
ATOM 1770 C C . TRP A 1 225 ? 5.215 20.943 5.792 1.00 57.94 225 TRP A C 1
ATOM 1772 O O . TRP A 1 225 ? 5.494 20.451 4.703 1.00 57.94 225 TRP A O 1
ATOM 1782 N N . ARG A 1 226 ? 6.067 20.884 6.826 1.00 56.94 226 ARG A N 1
ATOM 1783 C CA . ARG A 1 226 ? 7.374 20.200 6.798 1.00 56.94 226 ARG A CA 1
ATOM 1784 C C . ARG A 1 226 ? 7.351 18.757 7.312 1.00 56.94 226 ARG A C 1
ATOM 1786 O O . ARG A 1 226 ? 8.411 18.175 7.496 1.00 56.94 226 ARG A O 1
ATOM 1793 N N . GLY A 1 227 ? 6.171 18.194 7.550 1.00 54.62 227 GLY A N 1
ATOM 1794 C CA . GLY A 1 227 ? 6.004 16.815 8.002 1.00 54.62 227 GLY A CA 1
ATOM 1795 C C . GLY A 1 227 ? 6.130 16.618 9.511 1.00 54.62 227 GLY A C 1
ATOM 1796 O O . GLY A 1 227 ? 5.777 15.548 9.990 1.00 54.62 227 GLY A O 1
ATOM 1797 N N . GLU A 1 228 ? 6.561 17.627 10.276 1.00 59.25 228 GLU A N 1
ATOM 1798 C CA . GLU A 1 228 ? 6.601 17.505 11.734 1.00 59.25 228 GLU A CA 1
ATOM 1799 C C . GLU A 1 228 ? 5.181 17.562 12.323 1.00 59.25 228 GLU A C 1
ATOM 1801 O O . GLU A 1 228 ? 4.402 18.457 11.966 1.00 59.25 228 GLU A O 1
ATOM 1806 N N . PRO A 1 229 ? 4.816 16.633 13.224 1.00 63.00 229 PRO A N 1
ATOM 1807 C CA . PRO A 1 229 ? 3.575 16.723 13.981 1.00 63.00 229 PRO A CA 1
ATOM 1808 C C . PRO A 1 229 ? 3.532 18.039 14.774 1.00 63.00 229 PRO A C 1
ATOM 1810 O O . PRO A 1 229 ? 4.346 18.261 15.664 1.00 63.00 229 PRO A O 1
ATOM 1813 N N . ASP A 1 230 ? 2.576 18.914 14.461 1.00 69.44 230 ASP A N 1
ATOM 1814 C CA . ASP A 1 230 ? 2.350 20.179 15.176 1.00 69.44 230 ASP A CA 1
ATOM 1815 C C . ASP A 1 230 ? 1.550 19.932 16.461 1.00 69.44 230 ASP A C 1
ATOM 1817 O O . ASP A 1 230 ? 1.852 20.448 17.539 1.00 69.44 230 ASP A O 1
ATOM 1821 N N . LYS A 1 231 ? 0.494 19.116 16.362 1.00 77.12 231 LYS A N 1
ATOM 1822 C CA . LYS A 1 231 ? -0.408 18.821 17.482 1.00 77.12 231 LYS A CA 1
ATOM 1823 C C . LYS A 1 231 ? -0.778 17.357 17.481 1.00 77.12 231 LYS A C 1
ATOM 1825 O O . LYS A 1 231 ? -1.239 16.838 16.472 1.00 77.12 231 LYS A O 1
ATOM 1830 N N . TYR A 1 232 ? -0.649 16.735 18.642 1.00 77.94 232 TYR A N 1
ATOM 1831 C CA . TYR A 1 232 ? -1.030 15.352 18.874 1.00 77.94 232 TYR A CA 1
ATOM 1832 C C . TYR A 1 232 ? -1.986 15.274 20.062 1.00 77.94 232 TYR A C 1
ATOM 1834 O O . TYR A 1 232 ? -1.793 15.939 21.088 1.00 77.94 232 TYR A O 1
ATOM 1842 N N . ARG A 1 233 ? -3.060 14.505 19.897 1.00 82.31 233 ARG A N 1
ATOM 1843 C CA . ARG A 1 233 ? -4.021 14.209 20.955 1.00 82.31 233 ARG A CA 1
ATOM 1844 C C . ARG A 1 233 ? -4.470 12.772 20.838 1.00 82.31 233 ARG A C 1
ATOM 1846 O O . ARG A 1 233 ? -4.809 12.348 19.739 1.00 82.31 233 ARG A O 1
ATOM 1853 N N . GLU A 1 234 ? -4.573 12.087 21.963 1.00 83.06 234 GLU A N 1
ATOM 1854 C CA . GLU A 1 234 ? -5.121 10.737 22.021 1.00 83.06 234 GLU A CA 1
ATOM 1855 C C . GLU A 1 234 ? -6.183 10.624 23.112 1.00 83.06 234 GLU A C 1
ATOM 1857 O O . GLU A 1 234 ? -6.329 11.478 23.997 1.00 83.06 234 GLU A O 1
ATOM 1862 N N . MET A 1 235 ? -6.973 9.568 23.009 1.00 84.19 235 MET A N 1
ATOM 1863 C CA . MET A 1 235 ? -7.953 9.181 23.999 1.00 84.19 235 MET A CA 1
ATOM 1864 C C . MET A 1 235 ? -8.121 7.673 24.007 1.00 84.19 235 MET A C 1
ATOM 1866 O O . MET A 1 235 ? -8.130 7.008 22.971 1.00 84.19 235 MET A O 1
ATOM 1870 N N . HIS A 1 236 ? -8.344 7.174 25.212 1.00 85.75 236 HIS A N 1
ATOM 1871 C CA . HIS A 1 236 ? -8.784 5.820 25.464 1.00 85.75 236 HIS A CA 1
ATOM 1872 C C . HIS A 1 236 ? -10.129 5.917 26.165 1.00 85.75 236 HIS A C 1
ATOM 1874 O O . HIS A 1 236 ? -10.231 6.523 27.234 1.00 85.75 236 HIS A O 1
ATOM 1880 N N . VAL A 1 237 ? -11.168 5.364 25.555 1.00 88.69 237 VAL A N 1
ATOM 1881 C CA . VAL A 1 237 ? -12.509 5.332 26.144 1.00 88.69 237 VAL A CA 1
ATOM 1882 C C . VAL A 1 237 ? -13.114 3.958 25.951 1.00 88.69 237 VAL A C 1
ATOM 1884 O O . VAL A 1 237 ? -12.735 3.232 25.040 1.00 88.69 237 VAL A O 1
ATOM 1887 N N . ASN A 1 238 ? -14.071 3.614 26.801 1.00 90.56 238 A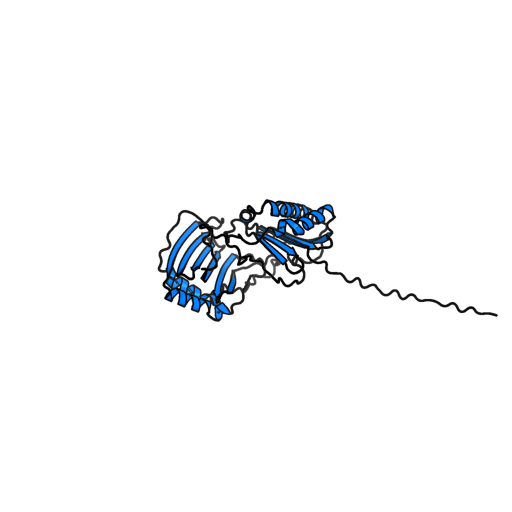SN A N 1
ATOM 1888 C CA . ASN A 1 238 ? -14.869 2.411 26.633 1.00 90.56 238 ASN A CA 1
ATOM 1889 C C . ASN A 1 238 ? -16.299 2.814 26.294 1.00 90.56 238 ASN A C 1
ATOM 1891 O O . ASN A 1 238 ? -16.847 3.741 26.894 1.00 90.56 238 ASN A O 1
ATOM 1895 N N . VAL A 1 239 ? -16.897 2.090 25.359 1.00 93.31 239 VAL A N 1
ATOM 1896 C CA . VAL A 1 239 ? -18.316 2.193 25.024 1.00 93.31 239 VAL A CA 1
ATOM 1897 C C . VAL A 1 239 ? -19.086 0.995 25.566 1.00 93.31 239 VAL A C 1
ATOM 1899 O O . VAL A 1 239 ? -18.523 -0.062 25.849 1.00 93.31 239 VAL A O 1
ATOM 1902 N N . SER A 1 240 ? -20.393 1.164 25.742 1.00 95.12 240 SER A N 1
ATOM 1903 C CA . SER A 1 240 ? -21.273 0.102 26.213 1.00 95.12 240 SER A CA 1
ATOM 1904 C C . SER A 1 240 ? -21.429 -1.016 25.167 1.00 95.12 240 SER A C 1
ATOM 1906 O O . SER A 1 240 ? -21.274 -0.778 23.963 1.00 95.12 240 SER A O 1
ATOM 1908 N N . PRO A 1 241 ? -21.822 -2.233 25.583 1.00 95.38 241 PRO A N 1
ATOM 1909 C CA . PRO A 1 241 ? -22.158 -3.312 24.650 1.00 95.38 241 PRO A CA 1
ATOM 1910 C C . PRO A 1 241 ? -23.246 -2.931 23.627 1.00 95.38 241 PRO A C 1
ATOM 1912 O O . PRO A 1 241 ? -23.207 -3.373 22.475 1.00 95.38 241 PRO A O 1
ATOM 1915 N N . ASP A 1 242 ? -24.189 -2.067 24.014 1.00 96.44 242 ASP A N 1
ATOM 1916 C CA . ASP A 1 242 ? -25.223 -1.553 23.111 1.00 96.44 242 ASP A CA 1
ATOM 1917 C C . ASP A 1 242 ? -24.616 -0.663 22.021 1.00 96.44 242 ASP A C 1
ATOM 1919 O O . ASP A 1 242 ? -24.942 -0.815 20.844 1.00 96.44 242 ASP A O 1
ATOM 1923 N N . GLN A 1 243 ? -23.675 0.216 22.381 1.00 96.00 243 GLN A N 1
ATOM 1924 C CA . GLN A 1 243 ? -22.942 1.049 21.424 1.00 96.00 243 GLN A CA 1
ATOM 1925 C C . GLN A 1 243 ? -22.102 0.197 20.465 1.00 96.00 243 GLN A C 1
ATOM 1927 O O . GLN A 1 243 ? -22.114 0.465 19.263 1.00 96.00 243 GLN A O 1
ATOM 1932 N N . VAL A 1 244 ? -21.451 -0.865 20.952 1.00 95.81 244 VAL A N 1
ATOM 1933 C CA . VAL A 1 244 ? -20.746 -1.846 20.103 1.00 95.81 244 VAL A CA 1
ATOM 1934 C C . VAL A 1 244 ? -21.710 -2.529 19.128 1.00 95.81 244 VAL A C 1
ATOM 1936 O O . VAL A 1 244 ? -21.393 -2.706 17.952 1.00 95.81 244 VAL A O 1
ATOM 1939 N N . THR A 1 245 ? -22.913 -2.879 19.583 1.00 95.88 245 THR A N 1
ATOM 1940 C CA . THR A 1 245 ? -23.944 -3.487 18.730 1.00 95.88 245 THR A CA 1
ATOM 1941 C C . THR A 1 245 ? -24.428 -2.518 17.649 1.00 95.88 245 THR A C 1
ATOM 1943 O O . THR A 1 245 ? -24.618 -2.924 16.504 1.00 95.88 245 THR A O 1
ATOM 1946 N N . ILE A 1 246 ? -24.599 -1.233 17.979 1.00 97.06 246 ILE A N 1
ATOM 1947 C CA . ILE A 1 246 ? -24.942 -0.194 16.997 1.00 97.06 246 ILE A CA 1
ATOM 1948 C C . ILE A 1 246 ? -23.818 -0.044 15.965 1.00 97.06 246 ILE A C 1
ATOM 1950 O O . ILE A 1 246 ? -24.112 0.030 14.774 1.00 97.06 246 ILE A O 1
ATOM 1954 N N . LEU A 1 247 ? -22.548 -0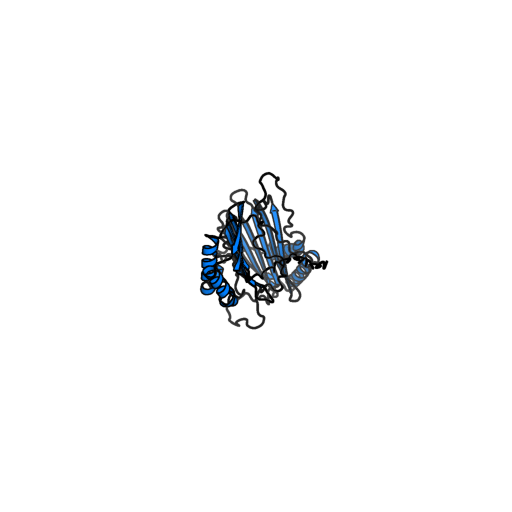.070 16.391 1.00 96.50 247 LEU A N 1
ATOM 1955 C CA . LEU A 1 247 ? -21.414 -0.009 15.467 1.00 96.50 247 LEU A CA 1
ATOM 1956 C C . LEU A 1 247 ? -21.402 -1.190 14.497 1.00 96.50 247 LEU A C 1
ATOM 1958 O O . LEU A 1 247 ? -21.231 -0.987 13.301 1.00 96.50 247 LEU A O 1
ATOM 1962 N N . LYS A 1 248 ? -21.631 -2.413 14.989 1.00 95.62 248 LYS A N 1
ATOM 1963 C CA . LYS A 1 248 ? -21.738 -3.609 14.138 1.00 95.62 248 LYS A CA 1
ATOM 1964 C C . LYS A 1 248 ? -22.795 -3.423 13.051 1.00 95.62 248 LYS A C 1
ATOM 1966 O O . LYS A 1 248 ? -22.488 -3.587 11.878 1.00 95.62 248 LYS A O 1
ATOM 1971 N N . ARG A 1 249 ? -23.990 -2.946 13.419 1.00 96.19 249 ARG A N 1
ATOM 1972 C CA . ARG A 1 249 ? -25.045 -2.631 12.439 1.00 96.19 249 ARG A CA 1
ATOM 1973 C C . ARG A 1 249 ? -24.631 -1.544 11.446 1.00 96.19 249 ARG A C 1
ATOM 1975 O O . ARG A 1 249 ? -24.965 -1.660 10.277 1.00 96.19 249 ARG A O 1
ATOM 1982 N N . ALA A 1 250 ? -23.918 -0.509 11.892 1.00 96.62 250 ALA A N 1
ATOM 1983 C CA . ALA A 1 250 ? -23.409 0.543 11.011 1.00 96.62 250 ALA A CA 1
ATOM 1984 C C . ALA A 1 250 ? -22.368 0.005 10.015 1.00 96.62 250 ALA A C 1
ATOM 1986 O O . ALA A 1 250 ? -22.346 0.425 8.862 1.00 96.62 250 ALA A O 1
ATOM 1987 N N . MET A 1 251 ? -21.528 -0.944 10.439 1.00 94.62 251 MET A N 1
ATOM 1988 C CA . MET A 1 251 ? -20.579 -1.621 9.553 1.00 94.62 251 MET A CA 1
ATOM 1989 C C . MET A 1 251 ? -21.260 -2.590 8.584 1.00 94.62 251 MET A C 1
ATOM 1991 O O . MET A 1 251 ? -20.769 -2.776 7.471 1.00 94.62 251 MET A O 1
ATOM 1995 N N . ASP A 1 252 ? -22.372 -3.195 8.994 1.00 94.81 252 ASP A N 1
ATOM 1996 C CA . ASP A 1 252 ? -23.200 -4.083 8.174 1.00 94.81 252 ASP A CA 1
ATOM 1997 C C . ASP A 1 252 ? -24.184 -3.319 7.268 1.00 94.81 252 ASP A C 1
ATOM 1999 O O . ASP A 1 252 ? -24.947 -3.946 6.528 1.00 94.81 252 ASP A O 1
ATOM 2003 N N . ASP A 1 253 ? -24.174 -1.978 7.291 1.00 96.62 253 ASP A N 1
ATOM 2004 C CA . ASP A 1 253 ? -24.997 -1.170 6.393 1.00 96.62 253 ASP A CA 1
ATOM 2005 C C . ASP A 1 253 ? -24.711 -1.557 4.930 1.00 96.62 253 ASP A C 1
ATOM 2007 O O . ASP A 1 253 ? -23.541 -1.587 4.526 1.00 96.62 253 ASP A O 1
ATOM 2011 N N . PRO A 1 254 ? -25.742 -1.828 4.103 1.00 95.38 254 PRO A N 1
ATOM 2012 C CA . PRO A 1 254 ? -25.542 -2.279 2.730 1.00 95.38 254 PRO A CA 1
ATOM 2013 C C . PRO A 1 254 ? -24.697 -1.332 1.873 1.00 95.38 254 PRO A C 1
ATOM 2015 O O . PRO A 1 254 ? -24.065 -1.791 0.922 1.00 95.38 254 PRO A O 1
ATOM 2018 N N . THR A 1 255 ? -24.675 -0.034 2.183 1.00 94.94 255 THR A N 1
ATOM 2019 C CA . THR A 1 255 ? -23.882 0.963 1.455 1.00 94.94 255 THR A CA 1
ATOM 2020 C C . THR A 1 255 ? -22.389 0.747 1.679 1.00 94.94 255 THR A C 1
ATOM 2022 O O . THR A 1 255 ? -21.625 0.821 0.721 1.00 94.94 255 THR A O 1
ATOM 2025 N N . LEU A 1 256 ? -21.977 0.438 2.914 1.00 93.38 256 LEU A N 1
ATOM 2026 C CA . LEU A 1 256 ? -20.581 0.154 3.255 1.00 93.38 256 LEU A CA 1
ATOM 2027 C C . LEU A 1 256 ? -20.206 -1.294 2.934 1.00 93.38 256 LEU A C 1
ATOM 2029 O O . LEU A 1 256 ? -19.163 -1.551 2.341 1.00 93.38 256 LEU A O 1
ATOM 2033 N N . ALA A 1 257 ? -21.065 -2.250 3.292 1.00 93.00 257 ALA A N 1
ATOM 2034 C CA . ALA A 1 257 ? -20.810 -3.673 3.089 1.00 93.00 257 ALA A CA 1
ATOM 2035 C C . ALA A 1 257 ? -20.606 -4.023 1.608 1.00 93.00 257 ALA A C 1
ATOM 2037 O O . ALA A 1 257 ? -19.754 -4.847 1.287 1.00 93.00 257 ALA A O 1
ATOM 2038 N N . ASN A 1 258 ? -21.327 -3.348 0.706 1.00 93.31 258 ASN A N 1
ATOM 2039 C CA . ASN A 1 258 ? -21.189 -3.528 -0.741 1.00 93.31 258 ASN A CA 1
ATOM 2040 C C . ASN A 1 258 ? -20.331 -2.444 -1.413 1.00 93.31 258 ASN A C 1
ATOM 2042 O O . ASN A 1 258 ? -20.275 -2.394 -2.647 1.00 93.31 258 ASN A O 1
ATOM 2046 N N . ALA A 1 259 ? -19.694 -1.559 -0.638 1.00 92.25 259 ALA A N 1
ATOM 2047 C CA . ALA A 1 259 ? -18.792 -0.565 -1.196 1.00 92.25 259 ALA A CA 1
ATOM 2048 C C . ALA A 1 259 ? -17.633 -1.266 -1.910 1.00 92.25 259 ALA A C 1
ATOM 2050 O O . ALA A 1 259 ? -17.120 -2.297 -1.467 1.00 92.25 259 ALA A O 1
ATOM 2051 N N . LYS A 1 260 ? -17.227 -0.696 -3.040 1.00 86.94 260 LYS A N 1
ATOM 2052 C CA . LYS A 1 260 ? -16.016 -1.127 -3.729 1.00 86.94 260 LYS A CA 1
ATOM 2053 C C . LYS A 1 260 ? -14.833 -0.417 -3.101 1.00 86.94 260 LYS A C 1
ATOM 2055 O O . LYS A 1 260 ? -14.938 0.761 -2.774 1.00 86.94 260 LYS A O 1
ATOM 2060 N N . ASP A 1 261 ? -13.724 -1.127 -2.982 1.00 78.38 261 ASP A N 1
ATOM 2061 C CA . ASP A 1 261 ? -12.448 -0.510 -2.658 1.00 78.38 261 ASP A CA 1
ATOM 2062 C C . ASP A 1 261 ? -12.034 0.406 -3.820 1.00 78.38 261 ASP A C 1
ATOM 2064 O O . ASP A 1 261 ? -11.889 -0.051 -4.959 1.00 78.38 261 ASP A O 1
ATOM 2068 N N . ILE A 1 262 ? -11.926 1.710 -3.560 1.00 74.81 262 ILE A N 1
ATOM 2069 C CA . ILE A 1 262 ? -11.557 2.715 -4.559 1.00 74.81 262 ILE A CA 1
ATOM 2070 C C . ILE A 1 262 ? -10.147 3.186 -4.229 1.00 74.81 262 ILE A C 1
ATOM 2072 O O . ILE A 1 262 ? -9.918 4.257 -3.662 1.00 74.81 262 ILE A O 1
ATOM 2076 N N . HIS A 1 263 ? -9.171 2.386 -4.640 1.00 65.38 263 HIS A N 1
ATOM 2077 C CA . HIS A 1 263 ? -7.805 2.866 -4.705 1.00 65.38 263 HIS A CA 1
ATOM 2078 C C . HIS A 1 263 ? -7.656 3.850 -5.872 1.00 65.38 263 HIS A C 1
ATOM 2080 O O . HIS A 1 263 ? -8.063 3.536 -6.993 1.00 65.38 263 HIS A O 1
ATOM 2086 N N . PRO A 1 264 ? -7.034 5.025 -5.671 1.00 58.09 264 PRO A N 1
ATOM 2087 C CA . PRO A 1 264 ? -6.587 5.820 -6.801 1.00 58.09 264 PRO A CA 1
ATOM 2088 C C . PRO A 1 264 ? -5.554 4.995 -7.586 1.00 58.09 264 PRO A C 1
ATOM 2090 O O . PRO A 1 264 ? -4.422 4.814 -7.142 1.00 58.09 264 PRO A O 1
ATOM 2093 N N . GLU A 1 265 ? -5.949 4.481 -8.755 1.00 48.28 265 GLU A N 1
ATOM 2094 C CA . GLU A 1 265 ? -5.138 3.590 -9.611 1.00 48.28 265 GLU A CA 1
ATOM 2095 C C . GLU A 1 265 ? -3.799 4.228 -10.043 1.00 48.28 265 GLU A C 1
ATOM 2097 O O . GLU A 1 265 ? -2.842 3.557 -10.449 1.00 48.28 265 GLU A O 1
ATOM 2102 N N . LYS A 1 266 ? -3.692 5.556 -9.938 1.00 53.53 266 LYS A N 1
ATOM 2103 C CA . LYS A 1 266 ? -2.514 6.323 -10.331 1.00 53.53 266 LYS A CA 1
ATOM 2104 C C . LYS A 1 266 ? -2.027 7.212 -9.195 1.00 53.53 266 LYS A C 1
ATOM 2106 O O . LYS A 1 266 ? -2.806 7.927 -8.563 1.00 53.53 266 LYS A O 1
ATOM 2111 N N . ARG A 1 267 ? -0.699 7.238 -9.015 1.00 52.28 267 ARG A N 1
ATOM 2112 C CA . ARG A 1 267 ? -0.024 8.306 -8.272 1.00 52.28 267 ARG A CA 1
ATOM 2113 C C . ARG A 1 267 ? -0.476 9.637 -8.860 1.00 52.28 267 ARG A C 1
ATOM 2115 O O . ARG A 1 267 ? -0.316 9.863 -10.058 1.00 52.28 267 ARG A O 1
ATOM 2122 N N . SER A 1 268 ? -1.090 10.453 -8.021 1.00 56.50 268 SER A N 1
ATOM 2123 C CA . SER A 1 268 ? -1.608 11.759 -8.392 1.00 56.50 268 SER A CA 1
ATOM 2124 C C . SER A 1 268 ? -1.146 12.751 -7.338 1.00 56.50 268 SER A C 1
ATOM 2126 O O . SER A 1 268 ? -1.253 12.467 -6.141 1.00 56.50 268 SER A O 1
ATOM 2128 N N . TYR A 1 269 ? -0.620 13.890 -7.774 1.00 61.22 269 TYR A N 1
ATOM 2129 C CA . TYR A 1 269 ? -0.352 15.012 -6.882 1.00 61.22 269 TYR A CA 1
ATOM 2130 C C . TYR A 1 269 ? -1.630 15.808 -6.748 1.00 61.22 269 TYR A C 1
ATOM 2132 O O . TYR A 1 269 ? -2.129 16.314 -7.742 1.00 61.22 269 TYR A O 1
ATOM 2140 N N . ALA A 1 270 ? -2.172 15.915 -5.546 1.00 68.00 270 ALA A N 1
ATOM 2141 C CA . ALA A 1 270 ? -3.352 16.726 -5.303 1.00 68.00 270 ALA A CA 1
ATOM 2142 C C . ALA A 1 270 ? -2.960 17.903 -4.419 1.00 68.00 270 ALA A C 1
ATOM 2144 O O . ALA A 1 270 ? -2.244 17.723 -3.433 1.00 68.00 270 ALA A O 1
ATOM 2145 N N . SER A 1 271 ? -3.422 19.106 -4.766 1.00 71.50 271 SER A N 1
ATOM 2146 C CA . SER A 1 271 ? -3.236 20.251 -3.874 1.00 71.50 271 SER A CA 1
ATOM 2147 C C . SER A 1 271 ? -4.057 20.080 -2.601 1.00 71.50 271 SER A C 1
ATOM 2149 O O . SER A 1 271 ? -3.711 20.648 -1.576 1.00 71.50 271 SER A O 1
ATOM 2151 N N . GLU A 1 272 ? -5.153 19.326 -2.664 1.00 80.06 272 GLU A N 1
ATOM 2152 C CA . GLU A 1 272 ? -5.939 18.949 -1.494 1.00 80.06 272 GLU A CA 1
ATOM 2153 C C . GLU A 1 272 ? -6.372 17.491 -1.652 1.00 80.06 272 GLU A C 1
ATOM 2155 O O . GLU A 1 272 ? -6.683 17.047 -2.761 1.00 80.06 272 GLU A O 1
ATOM 2160 N N . SER A 1 273 ? -6.375 16.728 -0.566 1.00 83.12 273 SER A N 1
ATOM 2161 C CA . SER A 1 273 ? -6.870 15.355 -0.591 1.00 83.12 273 SER A CA 1
ATOM 2162 C C . SER A 1 273 ? -7.573 14.994 0.698 1.00 83.12 273 SER A C 1
ATOM 2164 O O . SER A 1 273 ? -7.013 15.217 1.767 1.00 83.12 273 SER A O 1
ATOM 2166 N N . ASP A 1 274 ? -8.723 14.347 0.579 1.00 87.00 274 ASP A N 1
ATOM 2167 C CA . ASP A 1 274 ? -9.397 13.665 1.675 1.00 87.00 274 ASP A CA 1
ATOM 2168 C C . ASP A 1 274 ? -9.313 12.157 1.406 1.00 87.00 274 ASP A C 1
ATOM 2170 O O . ASP A 1 274 ? -9.695 11.680 0.335 1.00 87.00 274 ASP A O 1
ATOM 2174 N N . ARG A 1 275 ? -8.768 11.397 2.354 1.00 86.31 275 ARG A N 1
ATOM 2175 C CA . ARG A 1 275 ? -8.646 9.940 2.291 1.00 86.31 275 ARG A CA 1
ATOM 2176 C C . ARG A 1 275 ? -9.339 9.319 3.485 1.00 86.31 275 ARG A C 1
ATOM 2178 O O . ARG A 1 275 ? -9.220 9.821 4.601 1.00 86.31 275 ARG A O 1
ATOM 2185 N N . THR A 1 276 ? -10.014 8.207 3.246 1.00 88.56 276 THR A N 1
ATOM 2186 C CA . THR A 1 276 ? -10.616 7.389 4.293 1.00 88.56 276 THR A CA 1
ATOM 2187 C C . THR A 1 276 ? -10.178 5.948 4.093 1.00 88.56 276 THR A C 1
ATOM 2189 O O . THR A 1 276 ? -10.336 5.408 3.002 1.00 88.56 276 THR A O 1
ATOM 2192 N N . GLU A 1 277 ? -9.656 5.327 5.142 1.00 86.50 277 GLU A N 1
ATOM 2193 C CA . GLU A 1 277 ? -9.408 3.889 5.204 1.00 86.50 277 GLU A CA 1
ATOM 2194 C C . GLU A 1 277 ? -10.315 3.281 6.270 1.00 86.50 277 GLU A C 1
ATOM 2196 O O . GLU A 1 277 ? -10.444 3.809 7.380 1.00 86.50 277 GLU A O 1
ATOM 2201 N N . VAL A 1 278 ? -10.962 2.174 5.920 1.00 86.44 278 VAL A N 1
ATOM 2202 C CA . VAL A 1 278 ? -11.854 1.436 6.809 1.00 86.44 278 VAL A CA 1
ATOM 2203 C C . VAL A 1 278 ? -11.462 -0.030 6.796 1.00 86.44 278 VAL A C 1
ATOM 2205 O O . VAL A 1 278 ? -11.541 -0.675 5.755 1.00 86.44 278 VAL A O 1
ATOM 2208 N N . VAL A 1 279 ? -11.108 -0.568 7.960 1.00 85.75 279 VAL A N 1
ATOM 2209 C CA . VAL A 1 279 ? -10.970 -2.010 8.187 1.00 85.75 279 VAL A CA 1
ATOM 2210 C C . VAL A 1 279 ? -12.136 -2.451 9.057 1.00 85.75 279 VAL A C 1
ATOM 2212 O O . VAL A 1 279 ? -12.178 -2.145 10.247 1.00 85.75 279 VAL A O 1
ATOM 2215 N N . ALA A 1 280 ? -13.100 -3.148 8.465 1.00 84.38 280 ALA A N 1
ATOM 2216 C CA . ALA A 1 280 ? -14.285 -3.649 9.149 1.00 84.38 280 ALA A CA 1
ATOM 2217 C C . ALA A 1 280 ? -14.212 -5.172 9.294 1.00 84.38 280 ALA A C 1
ATOM 2219 O O . ALA A 1 280 ? -14.067 -5.889 8.302 1.00 84.38 280 ALA A O 1
ATOM 2220 N N . VAL A 1 281 ? -14.350 -5.671 10.524 1.00 83.69 281 VAL A N 1
ATOM 2221 C CA . VAL A 1 281 ? -14.378 -7.113 10.809 1.00 83.69 281 VAL A CA 1
ATOM 2222 C C . VAL A 1 281 ? -15.833 -7.588 10.902 1.00 83.69 281 VAL A C 1
ATOM 2224 O O . VAL A 1 281 ? -16.568 -7.160 11.793 1.00 83.69 281 VAL A O 1
ATOM 2227 N N . ARG A 1 282 ? -16.257 -8.482 9.997 1.00 80.06 282 ARG A N 1
ATOM 2228 C CA . ARG A 1 282 ? -17.628 -9.026 9.908 1.00 80.06 282 ARG A CA 1
ATOM 2229 C C . ARG A 1 282 ? -17.605 -10.545 9.850 1.00 80.06 282 ARG A C 1
ATOM 2231 O O . ARG A 1 282 ? -16.998 -11.098 8.951 1.00 80.06 282 ARG A O 1
ATOM 2238 N N . ASN A 1 283 ? -18.310 -11.234 10.748 1.00 76.31 283 ASN A N 1
ATOM 2239 C CA . ASN A 1 283 ? -18.475 -12.699 10.695 1.00 76.31 283 ASN A CA 1
ATOM 2240 C C . ASN A 1 283 ? -17.162 -13.497 10.492 1.00 76.31 283 ASN A C 1
ATOM 2242 O O . ASN A 1 283 ? -17.175 -14.538 9.844 1.00 76.31 283 ASN A O 1
ATOM 2246 N N . ASN A 1 284 ? -16.054 -13.026 11.080 1.00 67.62 284 ASN A N 1
ATOM 2247 C CA . ASN A 1 284 ? -14.678 -13.533 10.920 1.00 67.62 284 ASN A CA 1
ATOM 2248 C C . ASN A 1 284 ? -13.972 -13.206 9.589 1.00 67.62 284 ASN A C 1
ATOM 2250 O O . ASN A 1 284 ? -12.815 -13.585 9.429 1.00 67.62 284 ASN A O 1
ATOM 2254 N N . ASP A 1 285 ? -14.605 -12.454 8.694 1.00 69.56 285 ASP A N 1
ATOM 2255 C CA . ASP A 1 285 ? -13.977 -11.860 7.515 1.00 69.56 285 ASP A CA 1
ATOM 2256 C C . ASP A 1 285 ? -13.538 -10.416 7.791 1.00 69.56 285 ASP A C 1
ATOM 2258 O O . ASP A 1 285 ? -14.130 -9.696 8.602 1.00 69.56 285 ASP A O 1
ATOM 2262 N N . VAL A 1 286 ? -12.497 -9.974 7.086 1.00 76.81 286 VAL A N 1
ATOM 2263 C CA . VAL A 1 286 ? -11.981 -8.602 7.151 1.00 76.81 286 VAL A CA 1
ATOM 2264 C C . VAL A 1 286 ? -12.224 -7.926 5.808 1.00 76.81 286 VAL A C 1
ATOM 2266 O O . VAL A 1 286 ? -11.706 -8.369 4.785 1.00 76.81 286 VAL A O 1
ATOM 2269 N N . GLN A 1 287 ? -12.995 -6.839 5.806 1.00 81.12 287 GLN A N 1
ATOM 2270 C CA . GLN A 1 287 ? -13.119 -5.956 4.650 1.00 81.12 287 GLN A CA 1
ATOM 2271 C C . GLN A 1 287 ? -12.225 -4.737 4.859 1.00 81.12 287 GLN A C 1
ATOM 2273 O O . GLN A 1 287 ? -12.372 -4.031 5.855 1.00 81.12 287 GLN A O 1
ATOM 2278 N N . VAL A 1 288 ? -11.346 -4.473 3.897 1.00 82.62 288 VAL A N 1
ATOM 2279 C CA . VAL A 1 288 ? -10.564 -3.237 3.827 1.00 82.62 288 VAL A CA 1
ATOM 2280 C C . VAL A 1 288 ? -11.108 -2.396 2.679 1.00 82.62 288 VAL A C 1
ATOM 2282 O O . VAL A 1 288 ? -11.295 -2.908 1.576 1.00 82.62 288 VAL A O 1
ATOM 2285 N N . LEU A 1 289 ? -11.397 -1.127 2.947 1.00 80.50 289 LEU A N 1
ATOM 2286 C CA . LEU A 1 289 ? -11.898 -0.172 1.967 1.00 80.50 289 LEU A CA 1
ATOM 2287 C C . LEU A 1 289 ? -11.079 1.105 2.024 1.00 80.50 289 LEU A C 1
ATOM 2289 O O . LEU A 1 289 ? -10.892 1.681 3.097 1.00 80.50 289 LEU A O 1
ATOM 2293 N N . HIS A 1 290 ? -10.684 1.582 0.855 1.00 84.88 290 HIS A N 1
ATOM 2294 C CA . HIS A 1 290 ? -10.050 2.869 0.678 1.00 84.88 290 HIS A CA 1
ATOM 2295 C C . HIS A 1 290 ? -10.946 3.768 -0.153 1.00 84.88 290 HIS A C 1
ATOM 2297 O O . HIS A 1 290 ? -11.554 3.369 -1.150 1.00 84.88 290 HIS A O 1
ATOM 2303 N N . PHE A 1 291 ? -10.981 5.019 0.268 1.00 85.88 291 PHE A N 1
ATOM 2304 C CA . PHE A 1 291 ? -11.644 6.094 -0.429 1.00 85.88 291 PHE A CA 1
ATOM 2305 C C . PHE A 1 291 ? -10.690 7.273 -0.501 1.00 85.88 291 PHE A C 1
ATOM 2307 O O . PHE A 1 291 ? -9.950 7.554 0.445 1.00 85.88 291 PHE A O 1
ATOM 2314 N N . ALA A 1 292 ? -10.697 7.967 -1.628 1.00 83.69 292 ALA A N 1
ATOM 2315 C CA . ALA A 1 292 ? -9.868 9.137 -1.830 1.00 83.69 292 ALA A CA 1
ATOM 2316 C C . ALA A 1 292 ? -10.589 10.126 -2.739 1.00 83.69 292 ALA A C 1
ATOM 2318 O O . ALA A 1 292 ? -10.934 9.804 -3.876 1.00 83.69 292 ALA A O 1
ATOM 2319 N N . GLN A 1 293 ? -10.746 11.352 -2.260 1.00 85.00 293 GLN A N 1
ATOM 2320 C CA . GLN A 1 293 ? -11.105 12.501 -3.070 1.00 85.00 293 GLN A CA 1
ATOM 2321 C C . GLN A 1 293 ? -9.870 13.378 -3.230 1.00 85.00 293 GLN A C 1
ATOM 2323 O O . GLN A 1 293 ? -9.243 13.779 -2.252 1.00 85.00 293 GLN A O 1
ATOM 2328 N N . LEU A 1 294 ? -9.507 13.660 -4.478 1.00 81.44 294 LEU A N 1
ATOM 2329 C CA . LEU A 1 294 ? -8.334 14.453 -4.813 1.00 81.44 294 LEU A CA 1
ATOM 2330 C C . LEU A 1 294 ? -8.782 15.733 -5.526 1.00 81.44 294 LEU A C 1
ATOM 2332 O O . LEU A 1 294 ? -9.421 15.674 -6.578 1.00 81.44 294 LEU A O 1
ATOM 2336 N N . VAL A 1 295 ? -8.444 16.892 -4.967 1.00 79.12 295 VAL A N 1
ATOM 2337 C CA . VAL A 1 295 ? -8.751 18.209 -5.539 1.00 79.12 295 VAL A CA 1
ATOM 2338 C C . VAL A 1 295 ? -7.518 18.734 -6.268 1.00 79.12 295 VAL A C 1
ATOM 2340 O O . VAL A 1 295 ? -6.401 18.682 -5.750 1.00 79.12 295 VAL A O 1
ATOM 2343 N N . ASN A 1 296 ? -7.725 19.240 -7.487 1.00 72.62 296 ASN A N 1
ATOM 2344 C CA . ASN A 1 296 ? -6.655 19.664 -8.402 1.00 72.62 296 ASN A CA 1
ATOM 2345 C C . ASN A 1 296 ? -5.582 18.581 -8.590 1.00 72.62 296 ASN A C 1
ATOM 2347 O O . ASN A 1 296 ? -4.389 18.871 -8.601 1.00 72.62 296 ASN A O 1
ATOM 2351 N N . ALA A 1 297 ? -6.027 17.329 -8.687 1.00 65.06 297 ALA A N 1
ATOM 2352 C CA . ALA A 1 297 ? -5.151 16.194 -8.895 1.00 65.06 297 ALA A CA 1
ATOM 2353 C C . ALA A 1 297 ? -4.485 16.274 -10.277 1.00 65.06 297 ALA A C 1
ATOM 2355 O O . ALA A 1 297 ? -5.172 16.308 -11.297 1.00 65.06 297 ALA A O 1
ATOM 2356 N N . GLU A 1 298 ? -3.159 16.279 -10.307 1.00 61.78 298 GLU A N 1
ATOM 2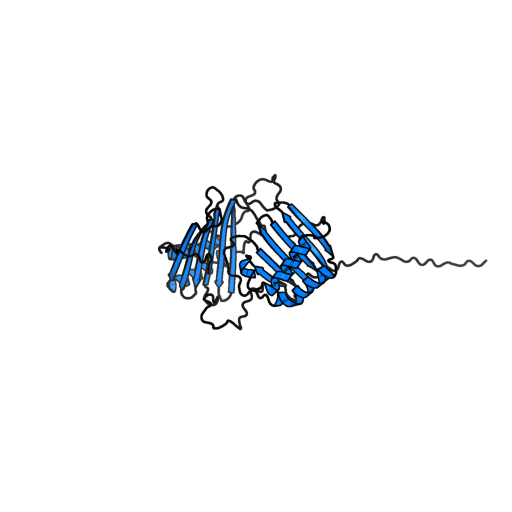357 C CA . GLU A 1 298 ? -2.358 16.090 -11.507 1.00 61.78 298 GLU A CA 1
ATOM 2358 C C . GLU A 1 298 ? -1.951 14.619 -11.581 1.00 61.78 298 GLU A C 1
ATOM 2360 O O . GLU A 1 298 ? -1.277 14.094 -10.686 1.00 61.78 298 GLU A O 1
ATOM 2365 N N . GLU A 1 299 ? -2.396 13.929 -12.634 1.00 56.69 299 GLU A N 1
ATOM 2366 C CA . GLU A 1 299 ? -1.887 12.593 -12.923 1.00 56.69 299 GLU A CA 1
ATOM 2367 C C . GLU A 1 299 ? -0.392 12.699 -13.231 1.00 56.69 299 GLU A C 1
ATOM 2369 O O . GLU A 1 299 ? 0.025 13.444 -14.124 1.00 56.69 299 GLU A O 1
ATOM 2374 N N . VAL A 1 300 ? 0.421 11.920 -12.518 1.00 48.81 300 VAL A N 1
ATOM 2375 C CA . VAL A 1 300 ? 1.863 11.863 -12.767 1.00 48.81 300 VAL A CA 1
ATOM 2376 C C . VAL A 1 300 ? 2.099 11.363 -14.198 1.00 48.81 300 VAL A C 1
ATOM 2378 O O . VAL A 1 300 ? 1.858 10.193 -14.494 1.00 48.81 300 VAL A O 1
ATOM 2381 N N . GLY A 1 301 ? 2.551 12.260 -15.084 1.00 47.31 301 GLY A N 1
ATOM 2382 C CA . GLY A 1 301 ? 2.841 11.975 -16.497 1.00 47.31 301 GLY A CA 1
ATOM 2383 C C . GLY A 1 301 ? 1.878 12.592 -17.525 1.00 47.31 301 GLY A C 1
ATOM 2384 O O . GLY A 1 301 ? 2.100 12.416 -18.724 1.00 47.31 301 GLY A O 1
ATOM 2385 N N . ALA A 1 302 ? 0.841 13.331 -17.113 1.00 49.47 302 ALA A N 1
ATOM 2386 C CA . ALA A 1 302 ? -0.007 14.075 -18.048 1.00 49.47 302 ALA A CA 1
ATOM 2387 C C . ALA A 1 302 ? 0.735 15.301 -18.619 1.00 49.47 302 ALA A C 1
ATOM 2389 O O . ALA A 1 302 ? 1.404 16.042 -17.903 1.00 49.47 302 ALA A O 1
ATOM 2390 N N . THR A 1 303 ? 0.640 15.540 -19.932 1.00 46.44 303 THR A N 1
ATOM 2391 C CA . THR A 1 303 ? 1.231 16.745 -20.540 1.00 46.44 303 THR A CA 1
ATOM 2392 C C . THR A 1 303 ? 0.512 18.010 -20.040 1.00 46.44 303 THR A C 1
ATOM 2394 O O . THR A 1 303 ? -0.720 18.018 -20.095 1.00 46.44 303 THR A O 1
ATOM 2397 N N . PRO A 1 304 ? 1.218 19.114 -19.703 1.00 47.44 304 PRO A N 1
ATOM 2398 C CA . PRO A 1 304 ? 0.648 20.330 -19.084 1.00 47.44 304 PRO A CA 1
ATOM 2399 C C . PRO A 1 304 ? -0.480 21.052 -19.849 1.00 47.44 304 PRO A C 1
ATOM 2401 O O . PRO A 1 304 ? -0.973 22.084 -19.408 1.00 47.44 304 PRO A O 1
ATOM 2404 N N . ARG A 1 305 ? -0.852 20.582 -21.047 1.00 44.66 305 ARG A N 1
ATOM 2405 C CA . ARG A 1 305 ? -1.804 21.244 -21.954 1.00 44.66 305 ARG A CA 1
ATOM 2406 C C . ARG A 1 305 ? -3.231 20.708 -21.891 1.00 44.66 305 ARG A C 1
ATOM 2408 O O . ARG A 1 305 ? -4.118 21.348 -22.451 1.00 44.66 305 ARG A O 1
ATOM 2415 N N . GLN A 1 306 ? -3.478 19.573 -21.246 1.00 46.53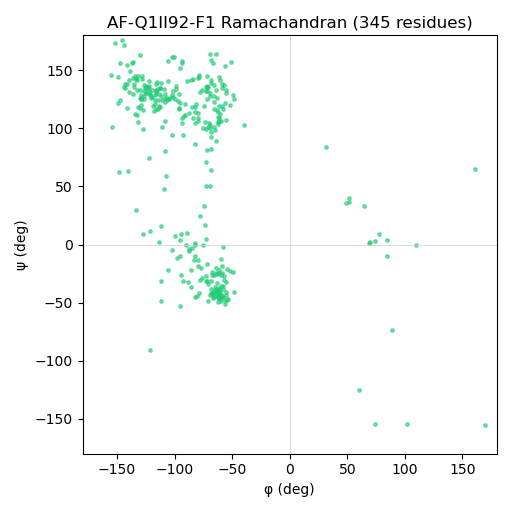 306 GLN A N 1
ATOM 2416 C CA . GLN A 1 306 ? -4.842 19.102 -21.016 1.00 46.53 306 GLN A CA 1
ATOM 2417 C C . GLN A 1 306 ? -5.266 19.599 -19.639 1.00 46.53 306 GLN A C 1
ATOM 2419 O O . GLN A 1 306 ? -4.758 19.131 -18.629 1.00 46.53 306 GLN A O 1
ATOM 2424 N N . GLY A 1 307 ? -6.110 20.634 -19.625 1.00 48.06 307 GLY A N 1
ATOM 2425 C CA . GLY A 1 307 ? -6.514 21.334 -18.408 1.00 48.06 307 GLY A CA 1
ATOM 2426 C C . GLY A 1 307 ? -7.015 20.404 -17.302 1.00 48.06 307 GLY A C 1
ATOM 2427 O O . GLY A 1 307 ? -7.466 19.294 -17.574 1.00 48.06 307 GLY A O 1
ATOM 2428 N N . TYR A 1 308 ? -6.940 20.901 -16.065 1.00 50.25 308 TYR A N 1
ATOM 2429 C CA . TYR A 1 308 ? -7.366 20.236 -14.835 1.00 50.25 308 TYR A CA 1
ATOM 2430 C C . TYR A 1 308 ? -8.669 19.452 -15.023 1.00 50.25 308 TYR A C 1
ATOM 2432 O O . TYR A 1 308 ? -9.759 20.025 -15.051 1.00 50.25 308 TYR A O 1
ATOM 2440 N N . GLN A 1 309 ? -8.560 18.133 -15.146 1.00 47.09 309 GLN A N 1
ATOM 2441 C CA . GLN A 1 309 ? -9.699 17.248 -14.979 1.00 47.09 309 GLN A CA 1
ATOM 2442 C C . GLN A 1 309 ? -9.671 16.820 -13.514 1.00 47.09 309 GLN A C 1
ATOM 2444 O O . GLN A 1 309 ? -8.755 16.094 -13.127 1.00 47.09 309 GLN A O 1
ATOM 2449 N N . PRO A 1 310 ? -10.603 17.286 -12.666 1.00 53.03 310 PRO A N 1
ATOM 2450 C CA . PRO A 1 310 ? -10.695 16.768 -11.312 1.00 53.03 310 PRO A CA 1
ATOM 2451 C C . PRO A 1 310 ? -10.881 15.253 -11.401 1.00 53.03 310 PRO A C 1
ATOM 2453 O O . PRO A 1 310 ? -11.829 14.774 -12.029 1.00 53.03 310 PRO A O 1
ATOM 2456 N N . VAL A 1 311 ? -9.966 14.495 -10.796 1.00 56.69 311 VAL A N 1
ATOM 2457 C CA . VAL A 1 311 ? -10.151 13.054 -10.632 1.00 56.69 311 VAL A CA 1
ATOM 2458 C C . VAL A 1 311 ? -11.395 12.894 -9.763 1.00 56.69 311 VAL A C 1
ATOM 2460 O O . VAL A 1 311 ? -11.392 13.259 -8.588 1.00 56.69 311 VAL A O 1
ATOM 2463 N N . LYS A 1 312 ? -12.494 12.414 -10.359 1.00 58.03 312 LYS A N 1
ATOM 2464 C CA . LYS A 1 312 ? -13.735 12.108 -9.636 1.00 58.03 312 LYS A CA 1
ATOM 2465 C C . LYS A 1 312 ? -13.494 10.901 -8.729 1.00 58.03 312 LYS A C 1
ATOM 2467 O O . LYS A 1 312 ? -13.804 9.774 -9.095 1.00 58.03 312 LYS A O 1
ATOM 2472 N N . GLY A 1 313 ? -12.913 11.154 -7.566 1.00 65.06 313 GLY A N 1
ATOM 2473 C CA . GLY A 1 313 ? -12.888 10.233 -6.441 1.00 65.06 313 GLY A CA 1
ATOM 2474 C C . GLY A 1 313 ? -14.049 10.507 -5.482 1.00 65.06 313 GLY A C 1
ATOM 2475 O O . GLY A 1 313 ? -14.583 11.617 -5.452 1.00 65.06 313 GLY A O 1
ATOM 2476 N N . SER A 1 314 ? -14.444 9.491 -4.719 1.00 76.25 314 SER A N 1
ATOM 2477 C CA . SER A 1 314 ? -15.275 9.647 -3.520 1.00 76.25 314 SER A CA 1
ATOM 2478 C C . SER A 1 314 ? -14.338 9.613 -2.317 1.00 76.25 314 SER A C 1
ATOM 2480 O O . SER A 1 314 ? -13.457 8.757 -2.262 1.00 76.25 314 SER A O 1
ATOM 2482 N N . ASP A 1 315 ? -14.528 10.504 -1.348 1.00 77.69 315 ASP A N 1
ATOM 2483 C CA . ASP A 1 315 ? -13.863 10.443 -0.038 1.00 77.69 315 ASP A CA 1
ATOM 2484 C C . ASP A 1 315 ? -14.468 9.353 0.868 1.00 77.69 315 ASP A C 1
ATOM 2486 O O . ASP A 1 315 ? -14.032 9.161 2.007 1.00 77.69 315 ASP A O 1
ATOM 2490 N N . GLY A 1 316 ? -15.479 8.639 0.362 1.00 84.38 316 GLY A N 1
ATOM 2491 C CA . GLY A 1 316 ? -16.198 7.598 1.077 1.00 84.38 316 GLY A CA 1
ATOM 2492 C C . GLY A 1 316 ? -17.203 8.159 2.067 1.00 84.38 316 GLY A C 1
ATOM 2493 O O . GLY A 1 316 ? -17.717 7.406 2.889 1.00 84.38 316 GLY A O 1
ATOM 2494 N N . SER A 1 317 ? -17.465 9.471 2.071 1.00 88.94 317 SER A N 1
ATOM 2495 C CA . SER A 1 317 ? -18.332 10.118 3.065 1.00 88.94 317 SER A CA 1
ATOM 2496 C C . SER A 1 317 ? -19.734 9.525 3.093 1.00 88.94 317 SER A C 1
ATOM 2498 O O . SER A 1 317 ? -20.287 9.344 4.175 1.00 88.94 317 SER A O 1
ATOM 2500 N N . LYS A 1 318 ? -20.292 9.176 1.928 1.00 92.88 318 LYS A N 1
ATOM 2501 C CA . LYS A 1 318 ? -21.608 8.541 1.820 1.00 92.88 318 LYS A CA 1
ATOM 2502 C C . LYS A 1 318 ? -21.577 7.102 2.329 1.00 92.88 318 LYS A C 1
ATOM 2504 O O . LYS A 1 318 ? -22.431 6.721 3.122 1.00 92.88 318 LYS A O 1
ATOM 2509 N N . GLU A 1 319 ? -20.604 6.319 1.877 1.00 94.38 319 GLU A N 1
ATOM 2510 C CA . GLU A 1 319 ? -20.439 4.909 2.231 1.00 94.38 319 GLU A CA 1
ATOM 2511 C C . GLU A 1 319 ? -20.153 4.740 3.727 1.00 94.38 319 GLU A C 1
ATOM 2513 O O . GLU A 1 319 ? -20.672 3.836 4.369 1.00 94.38 319 GLU A O 1
ATOM 2518 N N . THR A 1 320 ? -19.371 5.651 4.303 1.00 94.69 320 THR A N 1
ATOM 2519 C CA . THR A 1 320 ?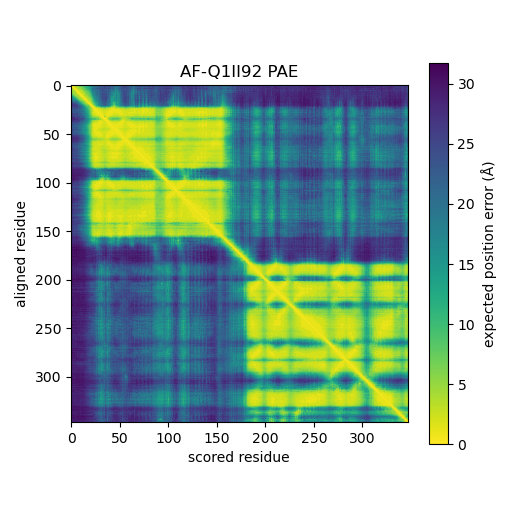 -18.945 5.615 5.708 1.00 94.69 320 THR A CA 1
ATOM 2520 C C . THR A 1 320 ? -19.821 6.450 6.639 1.00 94.69 320 THR A C 1
ATOM 2522 O O . THR A 1 320 ? -19.520 6.534 7.831 1.00 94.69 320 THR A O 1
ATOM 2525 N N . ALA A 1 321 ? -20.908 7.057 6.145 1.00 96.06 321 ALA A N 1
ATOM 2526 C CA . ALA A 1 321 ? -21.752 7.960 6.931 1.00 96.06 321 ALA A CA 1
ATOM 2527 C C . ALA A 1 321 ? -22.253 7.342 8.253 1.00 96.06 321 ALA A C 1
ATOM 2529 O O . ALA A 1 321 ? -22.069 7.991 9.286 1.00 96.06 321 ALA A O 1
ATOM 2530 N N . PRO A 1 322 ? -22.780 6.097 8.289 1.00 96.56 322 PRO A N 1
ATOM 2531 C CA . PRO A 1 322 ? -23.239 5.489 9.542 1.00 96.56 322 PRO A CA 1
ATOM 2532 C C . PRO A 1 322 ? -22.114 5.316 10.574 1.00 96.56 322 PRO A C 1
ATOM 2534 O O . PRO A 1 322 ? -22.301 5.559 11.766 1.00 96.56 322 PRO A O 1
ATOM 2537 N N . VAL A 1 323 ? -20.916 4.935 10.117 1.00 96.19 323 VAL A N 1
ATOM 2538 C CA . VAL A 1 323 ? -19.735 4.771 10.980 1.00 96.19 323 VAL A CA 1
ATOM 2539 C C . VAL A 1 323 ? -19.249 6.127 11.491 1.00 96.19 323 VAL A C 1
ATOM 2541 O O . VAL A 1 323 ? -18.973 6.271 12.680 1.00 96.19 323 VAL A O 1
ATOM 2544 N N . ARG A 1 324 ? -19.197 7.149 10.628 1.00 95.38 324 ARG A N 1
ATOM 2545 C CA . ARG A 1 324 ? -18.827 8.521 11.011 1.00 95.38 324 ARG A CA 1
ATOM 2546 C C . ARG A 1 324 ? -19.791 9.101 12.038 1.00 95.38 324 ARG A C 1
ATOM 2548 O O . ARG A 1 324 ? -19.342 9.723 12.996 1.00 95.38 324 ARG A O 1
ATOM 2555 N N . GLU A 1 325 ? -21.092 8.888 11.866 1.00 95.19 325 GLU A N 1
ATOM 2556 C CA . GLU A 1 325 ? -22.107 9.320 12.828 1.00 95.19 325 GLU A CA 1
ATOM 2557 C C . GLU A 1 325 ? -21.916 8.633 14.181 1.00 95.19 325 GLU A C 1
ATOM 2559 O O . GLU A 1 325 ? -21.908 9.301 15.217 1.00 95.19 325 GLU A O 1
ATOM 2564 N N . TRP A 1 326 ? -21.673 7.320 14.180 1.00 96.00 326 TRP A N 1
ATOM 2565 C CA . TRP A 1 326 ? -21.361 6.595 15.406 1.00 96.00 326 TRP A CA 1
ATOM 2566 C C . TRP A 1 326 ? -20.099 7.141 16.086 1.00 96.00 326 TRP A C 1
ATOM 2568 O O . TRP A 1 326 ? -20.130 7.437 17.279 1.00 96.00 326 TRP A O 1
ATOM 2578 N N . ILE A 1 327 ? -19.006 7.336 15.342 1.00 94.50 327 ILE A N 1
ATOM 2579 C CA . ILE A 1 327 ? -17.754 7.903 15.870 1.00 94.50 327 ILE A CA 1
ATOM 2580 C C . ILE A 1 327 ? -18.028 9.267 16.504 1.00 94.50 327 ILE A C 1
ATOM 2582 O O . ILE A 1 327 ? -17.642 9.506 17.646 1.00 94.50 327 ILE A O 1
ATOM 2586 N N . LYS A 1 328 ? -18.761 10.130 15.797 1.00 92.94 328 LYS A N 1
ATOM 2587 C CA . LYS A 1 328 ? -19.135 11.464 16.262 1.00 92.94 328 LYS A CA 1
ATOM 2588 C C . LYS A 1 328 ? -19.879 11.413 17.596 1.00 92.94 328 LYS A C 1
ATOM 2590 O O . LYS A 1 328 ? -19.488 12.076 18.550 1.00 92.94 328 LYS A O 1
ATOM 2595 N N . LEU A 1 329 ? -20.926 10.594 17.693 1.00 92.00 329 LEU A N 1
ATOM 2596 C CA . LEU A 1 329 ? -21.758 10.491 18.897 1.00 92.00 329 LEU A CA 1
ATOM 2597 C C . LEU A 1 329 ? -20.986 9.983 20.122 1.00 92.00 329 LEU A C 1
ATOM 2599 O O . LEU A 1 329 ? -21.286 10.391 21.245 1.00 92.00 329 LEU A O 1
ATOM 2603 N N . ASN A 1 330 ? -19.999 9.109 19.910 1.00 91.44 330 ASN A N 1
ATOM 2604 C CA . ASN A 1 330 ? -19.255 8.466 20.992 1.00 91.44 330 ASN A CA 1
ATOM 2605 C C . ASN A 1 330 ? -17.955 9.202 21.360 1.00 91.44 330 ASN A C 1
ATOM 2607 O O . ASN A 1 330 ? -17.517 9.117 22.508 1.00 91.44 330 ASN A O 1
ATOM 2611 N N . LEU A 1 331 ? -17.349 9.945 20.427 1.00 87.19 331 LEU A N 1
ATOM 2612 C CA . LEU A 1 331 ? -16.045 10.584 20.629 1.00 87.19 331 LEU A CA 1
ATOM 2613 C C . LEU A 1 331 ? -16.089 12.117 20.703 1.00 87.19 331 LEU A C 1
ATOM 2615 O O . LEU A 1 331 ? -15.310 12.668 21.476 1.00 87.19 331 LEU A O 1
ATOM 2619 N N . ASP A 1 332 ? -17.002 12.825 20.021 1.00 76.44 332 ASP A N 1
ATOM 2620 C CA . ASP A 1 332 ? -16.988 14.307 20.013 1.00 76.44 332 ASP A CA 1
ATOM 2621 C C . ASP A 1 332 ? -17.279 14.925 21.392 1.00 76.44 332 ASP A C 1
ATOM 2623 O O . ASP A 1 332 ? -16.824 16.028 21.696 1.00 76.44 332 ASP A O 1
ATOM 2627 N N . ASN A 1 333 ? -18.011 14.215 22.257 1.00 61.44 333 ASN A N 1
ATOM 2628 C CA . ASN A 1 333 ? -18.292 14.666 23.626 1.00 61.44 333 ASN A CA 1
ATOM 2629 C C . ASN A 1 333 ? -17.145 14.368 24.608 1.00 61.44 333 ASN A C 1
ATOM 2631 O O . ASN A 1 333 ? -17.157 14.840 25.748 1.00 61.44 333 ASN A O 1
ATOM 2635 N N . SER A 1 334 ? -16.151 13.591 24.180 1.00 62.09 334 SER A N 1
ATOM 2636 C CA . SER A 1 334 ? -15.027 13.166 25.004 1.00 62.09 334 SER A CA 1
ATOM 2637 C C . SER A 1 334 ? -13.844 14.112 24.792 1.00 62.09 334 SER A C 1
ATOM 2639 O O . SER A 1 334 ? -13.352 14.303 23.682 1.00 62.09 334 SER A O 1
ATOM 2641 N N . LYS A 1 335 ? -13.366 14.748 25.866 1.00 63.78 335 LYS A N 1
ATOM 2642 C CA . LYS A 1 335 ? -12.228 15.677 25.791 1.00 63.78 335 LYS A CA 1
ATOM 2643 C C . LYS A 1 335 ? -10.937 14.895 25.540 1.00 63.78 335 LYS A C 1
ATOM 2645 O O . LYS A 1 335 ? -10.371 14.333 26.473 1.00 63.78 335 LYS A O 1
ATOM 2650 N N . LEU A 1 336 ? -10.476 14.896 24.290 1.00 65.06 336 LEU A N 1
ATOM 2651 C CA . LEU A 1 336 ? -9.147 14.428 23.892 1.00 65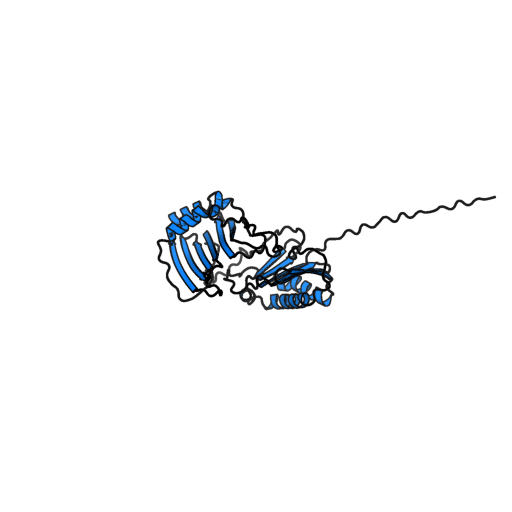.06 336 LEU A CA 1
ATOM 2652 C C . LEU A 1 336 ? -8.060 15.049 24.785 1.00 65.06 336 LEU A C 1
ATOM 2654 O O . LEU A 1 336 ? -8.015 16.275 24.942 1.00 65.06 336 LEU A O 1
ATOM 2658 N N . GLN A 1 337 ? -7.179 14.216 25.342 1.00 70.12 337 GLN A N 1
ATOM 2659 C CA . GLN A 1 337 ? -6.060 14.687 26.153 1.00 70.12 337 GLN A CA 1
ATOM 2660 C C . GLN A 1 337 ? -4.875 15.030 25.248 1.00 70.12 337 GLN A C 1
ATOM 2662 O O . GLN A 1 337 ? -4.620 14.373 24.238 1.00 70.12 337 GLN A O 1
ATOM 2667 N N . LYS A 1 338 ? -4.161 16.106 25.588 1.00 69.31 338 LYS A N 1
ATOM 2668 C CA . LYS A 1 338 ? -2.894 16.429 24.931 1.00 69.31 338 LYS A CA 1
ATOM 2669 C C . LYS A 1 338 ? -1.827 15.492 25.493 1.00 69.31 338 LYS A C 1
ATOM 2671 O O . LYS A 1 338 ? -1.738 15.361 26.710 1.00 69.31 338 LYS A O 1
ATOM 2676 N N . VAL A 1 339 ? -1.028 14.892 24.619 1.00 64.19 339 VAL A N 1
ATOM 2677 C CA . VAL A 1 339 ? 0.077 14.011 25.013 1.00 64.19 339 VAL A CA 1
ATOM 2678 C C . VAL A 1 339 ? 1.374 14.562 24.442 1.00 64.19 339 VAL A C 1
ATOM 2680 O O . VAL A 1 339 ? 1.406 15.029 23.304 1.00 64.19 339 VAL A O 1
ATOM 2683 N N . ASP A 1 340 ? 2.420 14.564 25.266 1.00 53.16 340 ASP A N 1
ATOM 2684 C CA . ASP A 1 340 ? 3.707 15.198 24.955 1.00 53.16 340 ASP A CA 1
ATOM 2685 C C . ASP A 1 340 ? 4.676 14.263 24.204 1.00 53.16 340 ASP A C 1
ATOM 2687 O O . ASP A 1 340 ? 5.736 14.700 23.755 1.00 53.16 340 ASP A O 1
ATOM 2691 N N . HIS A 1 341 ? 4.315 12.987 24.023 1.00 50.28 341 HIS A N 1
ATOM 2692 C CA . HIS A 1 341 ? 5.122 11.996 23.315 1.00 50.28 341 HIS A CA 1
ATOM 2693 C C . HIS A 1 341 ? 4.378 11.376 22.132 1.00 50.28 341 HIS A C 1
ATOM 2695 O O . HIS A 1 341 ? 3.218 10.987 22.231 1.00 50.28 341 HIS A O 1
ATOM 2701 N N . LEU A 1 342 ? 5.085 11.298 21.004 1.00 49.19 342 LEU A N 1
ATOM 2702 C CA . LEU A 1 342 ? 4.591 10.797 19.730 1.00 49.19 342 LEU A CA 1
ATOM 2703 C C . LEU A 1 342 ? 4.889 9.299 19.631 1.00 49.19 342 LEU A C 1
ATOM 2705 O O . LEU A 1 342 ? 6.047 8.918 19.469 1.00 49.19 342 LEU A O 1
ATOM 2709 N N . SER A 1 343 ? 3.861 8.451 19.673 1.00 49.34 343 SER A N 1
ATOM 2710 C CA . SER A 1 343 ? 3.961 7.133 19.033 1.00 49.34 343 SER A CA 1
ATOM 2711 C C . SER A 1 343 ? 3.811 7.257 17.514 1.00 49.34 343 SER A C 1
ATOM 2713 O O . SER A 1 343 ? 4.296 6.385 16.814 1.00 49.34 343 SER A O 1
ATOM 2715 N N . GLY A 1 344 ? 3.217 8.353 17.006 1.00 48.34 344 GLY A N 1
ATOM 2716 C CA . GLY A 1 344 ? 3.141 8.716 15.581 1.00 48.34 344 GLY A CA 1
ATOM 2717 C C . GLY A 1 344 ? 2.250 7.809 14.724 1.00 48.34 344 GLY A C 1
ATOM 2718 O O . GLY A 1 344 ? 2.140 8.010 13.514 1.00 48.34 344 GLY A O 1
ATOM 2719 N N . GLU A 1 345 ? 1.612 6.812 15.330 1.00 56.16 345 GLU A N 1
ATOM 2720 C CA . GLU A 1 345 ? 1.043 5.667 14.627 1.00 56.16 345 GLU A CA 1
ATOM 2721 C C . GLU A 1 345 ? -0.379 5.396 15.087 1.00 56.16 345 GLU A C 1
ATOM 2723 O O . GLU A 1 345 ? -0.717 5.565 16.258 1.00 56.16 345 GLU A O 1
ATOM 2728 N N . CYS A 1 346 ? -1.201 4.959 14.138 1.00 51.88 346 CYS A N 1
ATOM 2729 C CA . CYS A 1 346 ? -2.444 4.291 14.465 1.00 51.88 346 CYS A CA 1
ATOM 2730 C C . CYS A 1 346 ? -2.069 2.880 14.936 1.00 51.88 346 CYS A C 1
ATOM 2732 O O . CYS A 1 346 ? -1.391 2.197 14.167 1.00 51.88 346 CYS A O 1
ATOM 2734 N N . PRO A 1 347 ? -2.392 2.511 16.190 1.00 50.62 347 PRO A N 1
ATOM 2735 C CA . PRO A 1 347 ? -1.953 1.266 16.808 1.00 50.62 347 PRO A CA 1
ATOM 2736 C C . PRO A 1 347 ? -2.270 0.018 15.992 1.00 50.62 347 PRO A C 1
ATOM 2738 O O . PRO A 1 347 ? -3.382 -0.042 15.416 1.00 50.62 347 PRO A O 1
#

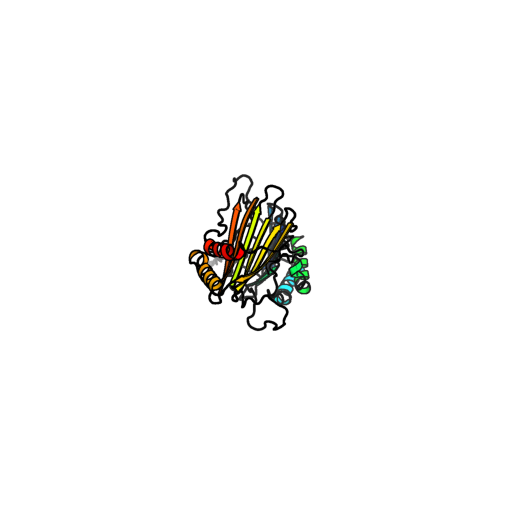Foldseek 3Di:
DDDDDDDDDDDDPDPPPPPPPPFAWAKKKKWDFALQWIKIKIAGPQQKIWIWTGGFLDIWIFTDGDDPVLPVLSNVLLVPLVVPQALPDAFQFDELTAGKMWMWGDPPVAIAIDIHRYDVSCVVSCVSCVSVVVSRVVCVVPVDDTDPDDDPVRDPPDDDRPDPRPDDPPPDDPPDPPDPDDPVFWAKWKKKWKWAQPDQTWIKIWIWTATQQQWIKIKIFIATPSRHTPFIWIDIDGDDNVLSVLLLVLCVPCLQVVDDADDPPASWDANIKMKMWMWGQDPNDTDIHIWMFGHQTDGSNDDPPPDRDRPPTGNCCVSCVSVVVSCCVVPVVPDTDTDPDDPNHDD

Radius of gyration: 26.09 Å; Cα contacts (8 Å, |Δi|>4): 604; chains: 1; bounding box: 53×70×106 Å

pLDDT: mean 76.09, std 19.63, range [31.14, 97.62]

Sequence (347 aa):
MRFLYGLFLVFVALPLVAQTSTADMLVRIERVQSAEDSRCIVVYSDSSYHAERTHGSKTDVFEGTLDSARYAPIKDLAAGPLKQVQHEHISARYVDSPDLLLIDVDRGDDIQQIRFANKADRKPYATQLDPVLQWFDATMKQPGARSAAKADRCVPEKRTITKIVSGIPEKQLPTGPENPYHIKNLLLLFITERYESRGNSAGEKNCVLVRNDGSIYAYKMTVAWRGEPDKYREMHVNVSPDQVTILKRAMDDPTLANAKDIHPEKRSYASESDRTEVVAVRNNDVQVLHFAQLVNAEEVGATPRQGYQPVKGSDGSKETAPVREWIKLNLDNSKLQKVDHLSGECP

Mean predicted aligned error: 15.67 Å

Organism: Koribacter versatilis (strain Ellin345) (NCBI:txid204669)

Solvent-accessible surface area (backbone atoms only — not comparable to full-atom values): 20046 Å² total; per-residue (Å²): 140,83,88,83,83,81,83,82,84,82,80,80,81,74,81,79,78,76,76,79,73,79,65,52,66,38,38,31,42,38,40,30,63,41,100,42,36,37,39,29,35,26,35,27,70,81,33,35,37,39,34,39,42,35,53,64,68,47,73,48,32,20,47,53,69,51,54,70,83,64,34,49,59,55,53,51,40,60,75,44,50,52,70,71,64,66,54,70,68,76,72,68,60,67,59,91,56,45,38,29,37,40,37,40,32,54,67,86,89,44,43,51,57,42,71,31,68,27,69,72,66,42,58,92,42,38,90,51,44,49,63,53,51,52,52,49,54,57,43,67,74,63,55,72,54,77,44,90,65,80,88,66,80,55,58,74,86,85,72,83,82,79,40,83,52,73,46,72,70,91,84,72,73,77,90,60,100,82,68,95,77,59,67,91,41,55,34,36,41,42,36,40,38,37,38,42,63,80,73,92,15,52,32,39,39,39,34,39,39,33,30,73,85,21,44,30,47,36,38,42,37,33,24,36,74,85,65,50,76,73,43,51,30,42,42,78,51,75,50,51,74,66,55,47,52,52,49,52,53,33,57,61,31,68,59,40,62,67,51,74,64,42,68,75,93,57,72,52,54,44,51,24,35,38,35,26,40,37,38,42,54,53,100,92,43,78,46,71,38,37,19,37,24,35,42,71,28,42,58,76,60,64,65,95,80,68,69,91,58,62,52,90,44,54,44,36,62,79,46,41,37,56,49,51,52,50,49,46,75,71,44,71,83,50,83,65,42,79,54,95,71,83,84,71,48,66,130

Nearest PDB structures (foldseek):
  6c7k-assembly2_B  TM=1.949E-01  e=5.226E-01  Synechocystis sp. PCC 6803 substr. Kazusa
  5kja-assembly5_E  TM=1.863E-01  e=1.060E+00  Synechocystis sp. PCC 6803 substr. Kazusa
  5kjb-assembly5_E  TM=1.843E-01  e=1.004E+00  Synechocystis sp. PCC 6803 substr. Kazusa
  5kjd-assembly5_E  TM=1.756E-01  e=8.074E-01  Synechocystis sp. PCC 6803 substr. Kazusa
  6big-assembly2_B  TM=1.955E-01  e=2.269E+00  Synechocystis sp. PCC 6803 substr. Kazusa

Secondary structure (DSSP, 8-state):
----------------------PPEEEEEEEEEETTEEEEEEEETTSEEEEEEEETTEEEEEEEE--HHHHHHHHHHHHTGGGG--SS----B--SS--EEEEEEE-SSSEEEEEESSSSTTGGGHHHHHHHHHHHHHHHHS--SBP-SPP--S--S------------SS-----TT----GGGEEEEEEEEEEE-SSS-EEEEEEEEEETTSEEEEEEEEEETTS-EEEEEEEEEE--HHHHHHHHHHHT-HHHHTPPP---SS-EE-SEEEEEEEEEEETTEEEEEEEEEEETPEETT--TTS---------STTTTHHHHHHHHHHHTTS-PEE-SS---B--

=== Feature glossary ===
Legend for the data blocks above and below:

— What the protein is —

Sequence gives the chain of amino acids in standard one-letter code (A=alanine, C=cysteine, …, Y=tyrosine), read N→C. It is the only feature that is directly encoded by the gene; all structural features are derived from the folded form of this sequence.

The annotation block draws on four external resources. InterPro: which protein families and domains the sequence belongs to. GO: standardized terms for what the protein does, what process it participates in, and where in the cell it acts. CATH: which structural fold it has in the CATH hierarchy. Organism: the species of origin.

— Where its atoms are —

Atomic coordinates in PDBx/mmCIF format — the same representation the Protein Data Bank distributes. Each line of the _atom_site loop places one backbone atom in Cartesian space (units: ångströms, origin: arbitrary).

Six rendered views show the 3D structure from the faces of a cube — i.e. along ±x, ±y, ±z. Rendering representation is drawn randomly per protein from cartoon (secondary-structure ribbons), sticks (backbone bonds), or molecular surface; coloring is either N→C rainbow (blue at the N-terminus through red at the C-terminus) or one color per chain.

— Local backbone conformation —

DSSP 8-state secondary structure assigns each residue one of H (α-helix), G (3₁₀-helix), I (π-helix), E (extended β-strand), B (isolated β-bridge), T (hydrogen-bonded turn), S (bend), or '-' (coil). The assignment is computed from backbone hydrogen-bond geometry via the Kabsch–Sander algorithm.

P-SEA three-state annotation labels each residue as helix, strand, or coil based purely on the geometry of the Cα trace. It serves as a fallback when the full backbone (and thus DSSP) is unavailable.

φ (phi) and ψ (psi) are the two rotatable backbone dihedrals per residue: φ is the C(i-1)–N–Cα–C torsion, ψ is the N–Cα–C–N(i+1) torsion, both in degrees on (−180°, 180°]. α-helical residues cluster near (−60°, −45°); β-strand residues near (−120°, +130°). A Ramachandran plot is simply a scatter of (φ, ψ) for every residue.

— Global shape and packing —

Radius of gyration (Rg) is the root-mean-square distance of Cα atoms from their centroid — a single number for overall size and compactness. A globular domain of N residues has Rg ≈ 2.2·N^0.38 Å; an extended or disordered chain has a much larger Rg. The Cα contact count is the number of residue pairs whose Cα atoms are within 8 Å and are more than four positions apart in sequence — a standard proxy for tertiary packing density. The bounding box is the smallest axis-aligned box enclosing all Cα atoms.

Accessible surface area quantifies burial. A residue with SASA near zero is packed into the hydrophobic core; one with SASA >100 Å² sits on the surface. Computed here via the Shrake–Rupley numerical algorithm with a 1.4 Å probe.

The contact map is a binary N×N matrix image: pixel (i, j) is dark where Cα_i and Cα_j are within 8 Å and |i−j|>4. Because the |i−j|>4 filter removes local helical contacts, off-diagonal stripes parallel to the main diagonal indicate parallel β-sheets; stripes perpendicular to it indicate antiparallel β-sheets. The Ramachandran plot scatters every residue's (φ, ψ) pair against the sterically allowed regions. The PAE heatmap renders the predicted-aligned-error matrix.

— Structural neighborhood —

A 3Di character summarizes, for each residue, the relative orientation of the Cα frame of its nearest spatial neighbor. Because it encodes fold topology rather than chemistry, 3Di alignments detect remote structural similarity that sequence alignment misses.

Structural nearest neighbors (via Foldseek easy-search vs the PDB). Reported per hit: target PDB id, E-value, and alignment TM-score. A TM-score above ~0.5 is the conventional threshold for 'same fold'.

— Confidence and disorder —

For AlphaFold models, the B-factor field carries pLDDT — the model's own estimate of local accuracy on a 0–100 scale. Regions with pLDDT<50 should be treated as essentially unmodeled; they often correspond to intrinsically disordered segments.

B-factor (Debye–Waller factor) reflects atomic displacement in the crystal lattice. It is an experimental observable (units Å²), not a prediction; low values mean the atom is pinned down, high values mean it moves or is heterogeneous across the crystal.

Predicted Aligned Error (PAE) is an AlphaFold confidence matrix: entry (i, j) is the expected error in the position of residue j, in ångströms, when the prediction is superimposed on the true structure at residue i. Low PAE within a block of residues means that block is internally rigid and well-predicted; high PAE between two blocks means their relative placement is uncertain even if each block individually is confident.